Protein AF-A0A851D7Q1-F1 (afdb_monomer_lite)

Secondary structure (DSSP, 8-state):
---PPP---------------HHHHHHHHHHHTSSS-----STTSHHHHHHHHHHHHHHTT-TTT-HHHHHIIIIIHHHHHHHHHH-GGGGG--HHHHHHHHHHHHHHHHHHHHHTTSSSP-HHHHHHHHHHH-TTSHHHHHHTTPPPSS-THHHH-TT--SB-----SS-----HHHHHHHHHHHHTTHHHHHHHHHT-TT--HHHHHHHHHHHHHTGGGB-HHHHHHHHHHHHHHHHHHHHH--TTTTS--

pLDDT: mean 87.92, std 16.87, range [31.72, 98.88]

Sequence (253 aa):
PFYPQKNDENGNCSGEGIEFPTTNLYELESRVLTDHWSIPYKREESLGKCLIASTYLARLGLSDSDENCKRFMDRCMPEAFKKLLTSSAVHKWGTEIHEGIYNMLMLLVDLVAERVKQDPIPVGLLGVLTMAFNPDNEYHFKNRMKVCQRNWAEVFGEGNMHAVSPISTFQKEPHGWLVDLVNRFAELGGFSAIQSKLNSEDIELGAISALVQPFGVCAEYLNSSVVQPMLDPVIHKMIKYVQNVEEKDLKDK

Structure (mmCIF, N/CA/C/O backbone):
data_AF-A0A851D7Q1-F1
#
_entry.id   AF-A0A851D7Q1-F1
#
loop_
_atom_site.group_PDB
_atom_site.id
_atom_site.type_symbol
_atom_site.label_atom_id
_atom_site.label_alt_id
_atom_site.label_comp_id
_atom_site.label_asym_id
_atom_site.label_entity_id
_atom_site.label_seq_id
_atom_site.pdbx_PDB_ins_code
_atom_site.Cartn_x
_atom_site.Cartn_y
_atom_site.Cartn_z
_atom_site.occupancy
_atom_site.B_iso_or_equiv
_atom_site.auth_seq_id
_atom_site.auth_comp_id
_atom_site.auth_asym_id
_atom_site.auth_atom_id
_atom_site.pdbx_PDB_model_num
ATOM 1 N N . PRO A 1 1 ? -32.304 7.547 -24.279 1.00 33.84 1 PRO A N 1
ATOM 2 C CA . PRO A 1 1 ? -32.084 6.948 -25.618 1.00 33.84 1 PRO A CA 1
ATOM 3 C C . PRO A 1 1 ? -31.125 5.758 -25.508 1.00 33.84 1 PRO A C 1
ATOM 5 O O . PRO A 1 1 ? -29.932 5.935 -25.292 1.00 33.84 1 PRO A O 1
ATOM 8 N N . PHE A 1 2 ? -31.709 4.561 -25.541 1.00 35.22 2 PHE A N 1
ATOM 9 C CA . PHE A 1 2 ? -31.031 3.268 -25.515 1.00 35.22 2 PHE A CA 1
ATOM 10 C C . PHE A 1 2 ? -30.161 3.087 -26.767 1.00 35.22 2 PHE A C 1
ATOM 12 O O . PHE A 1 2 ? -30.645 3.311 -27.874 1.00 35.22 2 PHE A O 1
ATOM 19 N N . TYR A 1 3 ? -28.924 2.625 -26.589 1.00 32.97 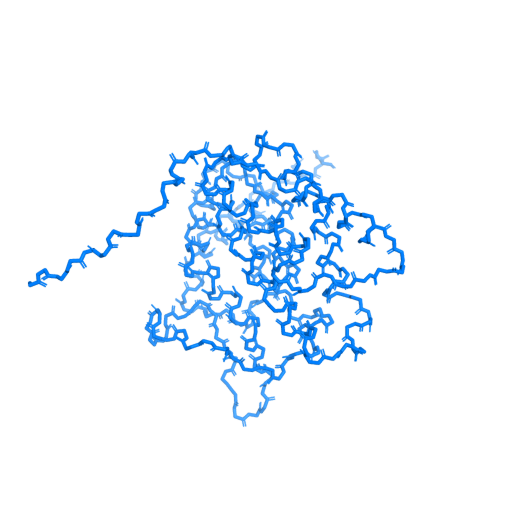3 TYR A N 1
ATOM 20 C CA . TYR A 1 3 ? -28.155 1.966 -27.646 1.00 32.97 3 TYR A CA 1
ATOM 21 C C . TYR A 1 3 ? -27.915 0.501 -27.247 1.00 32.97 3 TYR A C 1
ATOM 23 O O . TYR A 1 3 ? -27.758 0.228 -26.056 1.00 32.97 3 TYR A O 1
ATOM 31 N N . PRO A 1 4 ? -27.947 -0.448 -28.200 1.00 39.91 4 PRO A N 1
ATOM 32 C CA . PRO A 1 4 ? -28.125 -1.863 -27.910 1.00 39.91 4 PRO A CA 1
ATOM 33 C C . PRO A 1 4 ? -26.795 -2.581 -27.666 1.00 39.91 4 PRO A C 1
ATOM 35 O O . PRO A 1 4 ? -25.790 -2.301 -28.320 1.00 39.91 4 PRO A O 1
ATOM 38 N N . GLN A 1 5 ? -26.829 -3.555 -26.754 1.00 34.00 5 GLN A N 1
ATOM 39 C CA . GLN A 1 5 ? -25.796 -4.576 -26.597 1.00 34.00 5 GLN A CA 1
ATOM 40 C C . GLN A 1 5 ? -25.649 -5.363 -27.903 1.00 34.00 5 GLN A C 1
ATOM 42 O O . GLN A 1 5 ? -26.619 -5.922 -28.418 1.00 34.00 5 GLN A O 1
ATOM 47 N N . LYS A 1 6 ? -24.422 -5.425 -28.425 1.00 32.03 6 LYS A N 1
ATOM 48 C CA . LYS A 1 6 ? -24.023 -6.497 -29.333 1.00 32.03 6 LYS A CA 1
ATOM 49 C C . LYS A 1 6 ? -23.776 -7.738 -28.484 1.00 32.03 6 LYS A C 1
ATOM 51 O O . LYS A 1 6 ? -22.908 -7.729 -27.619 1.00 32.03 6 LYS A O 1
ATOM 56 N N . ASN A 1 7 ? -24.587 -8.762 -28.725 1.00 33.50 7 ASN A N 1
ATOM 57 C CA . ASN A 1 7 ? -24.358 -10.111 -28.240 1.00 33.50 7 ASN A CA 1
ATOM 58 C C . ASN A 1 7 ? -23.157 -10.680 -28.993 1.00 33.50 7 ASN A C 1
ATOM 60 O O . ASN A 1 7 ? -23.271 -10.978 -30.181 1.00 33.50 7 ASN A O 1
ATOM 64 N N . ASP A 1 8 ? -22.033 -10.833 -28.302 1.00 34.75 8 ASP A N 1
ATOM 65 C CA . ASP A 1 8 ? -21.003 -11.762 -28.741 1.00 34.75 8 ASP A CA 1
ATOM 66 C C . ASP A 1 8 ? -21.441 -13.162 -28.302 1.00 34.75 8 ASP A C 1
ATOM 68 O O . ASP A 1 8 ? -21.396 -13.542 -27.130 1.00 34.75 8 ASP A O 1
ATOM 72 N N . GLU A 1 9 ? -21.946 -13.906 -29.283 1.00 40.25 9 GLU A N 1
ATOM 73 C CA . GLU A 1 9 ? -22.200 -15.338 -29.236 1.00 40.25 9 GLU A CA 1
ATOM 74 C C . GLU A 1 9 ? -20.863 -16.076 -29.107 1.00 40.25 9 GLU A C 1
ATOM 76 O O . GLU A 1 9 ? -20.280 -16.524 -30.086 1.00 40.25 9 GLU A O 1
ATOM 81 N N . ASN A 1 10 ? -20.361 -16.179 -27.883 1.00 34.09 10 ASN A N 1
ATOM 82 C CA . ASN A 1 10 ? -19.480 -17.261 -27.464 1.00 34.09 10 ASN A CA 1
ATOM 83 C C . ASN A 1 10 ? -19.742 -17.513 -25.984 1.00 34.09 10 ASN A C 1
ATOM 85 O O . ASN A 1 10 ? -19.188 -16.868 -25.095 1.00 34.09 10 ASN A O 1
ATOM 89 N N . GLY A 1 11 ? -20.664 -18.444 -25.746 1.00 40.59 11 GLY A N 1
ATOM 90 C CA . GLY A 1 11 ? -20.995 -18.931 -24.424 1.00 40.59 11 GLY A CA 1
ATOM 91 C C . GLY A 1 11 ? -19.768 -19.520 -23.742 1.00 40.59 11 GLY A C 1
ATOM 92 O O . GLY A 1 11 ? -19.360 -20.635 -24.043 1.00 40.59 11 GLY A O 1
ATOM 93 N N . ASN A 1 12 ? -19.244 -18.780 -22.770 1.00 31.72 12 ASN A N 1
ATOM 94 C CA . ASN A 1 12 ? -18.714 -19.372 -21.554 1.00 31.72 12 ASN A CA 1
ATOM 95 C C . ASN A 1 12 ? -19.096 -18.496 -20.352 1.00 31.72 12 ASN A C 1
ATOM 97 O O . ASN A 1 12 ? -18.271 -17.842 -19.725 1.00 31.72 12 ASN A O 1
ATOM 101 N N . CYS A 1 13 ? -20.395 -18.461 -20.043 1.00 40.38 13 CYS A N 1
ATOM 102 C CA . CYS A 1 13 ? -20.854 -18.201 -18.682 1.00 40.38 13 CYS A CA 1
ATOM 103 C C . CYS A 1 13 ? -20.815 -19.525 -17.915 1.00 40.38 13 CYS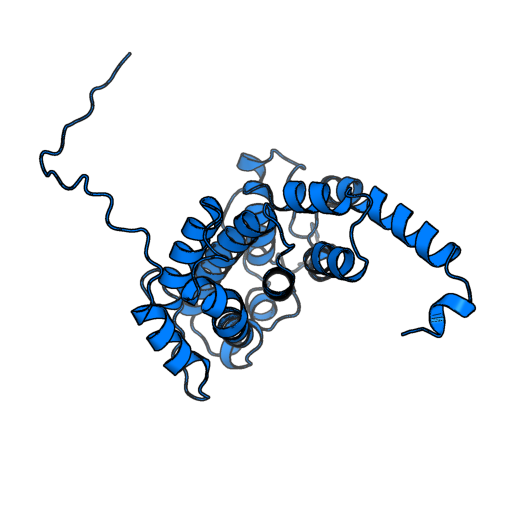 A C 1
ATOM 105 O O . CYS A 1 13 ? -21.847 -20.148 -17.677 1.00 40.38 13 CYS A O 1
ATOM 107 N N . SER A 1 14 ? -19.619 -19.953 -17.532 1.00 39.97 14 SER A N 1
ATOM 108 C CA . SER A 1 14 ? -19.438 -20.876 -16.419 1.00 39.97 14 SER A CA 1
ATOM 109 C C . SER A 1 14 ? -18.699 -20.112 -15.335 1.00 39.97 14 SER A C 1
ATOM 111 O O . SER A 1 14 ? -17.621 -19.578 -15.584 1.00 39.97 14 SER A O 1
ATOM 113 N N . GLY A 1 15 ? -19.287 -20.038 -14.141 1.00 38.09 15 GLY A N 1
ATOM 114 C CA . GLY A 1 15 ? -18.552 -19.694 -12.932 1.00 38.09 15 GLY A CA 1
ATOM 115 C C . GLY A 1 15 ? -17.483 -20.753 -12.685 1.00 38.09 15 GLY A C 1
ATOM 116 O O . GLY A 1 15 ? -17.704 -21.692 -11.925 1.00 38.09 15 GLY A O 1
ATOM 117 N N . GLU A 1 16 ? -16.355 -20.633 -13.381 1.00 41.53 16 GLU A N 1
ATOM 118 C CA . GLU A 1 16 ? -15.124 -21.318 -13.021 1.00 41.53 16 GLU A CA 1
ATOM 119 C C . GLU A 1 16 ? -14.743 -20.814 -11.630 1.00 41.53 16 GLU A C 1
ATOM 121 O O . GLU A 1 16 ? -14.771 -19.609 -11.366 1.00 41.53 16 GLU A O 1
ATOM 126 N N . GLY A 1 17 ? -14.513 -21.756 -10.715 1.00 50.22 17 GLY A N 1
ATOM 127 C CA . GLY A 1 17 ? -14.246 -21.476 -9.312 1.00 50.22 17 GLY A CA 1
ATOM 128 C C . GLY A 1 17 ? -13.211 -20.369 -9.171 1.00 50.22 17 GLY A C 1
ATOM 129 O O . GLY A 1 17 ? -12.179 -20.367 -9.836 1.00 50.22 17 GLY A O 1
ATOM 130 N N . ILE A 1 18 ? -13.526 -19.399 -8.323 1.00 66.94 18 ILE A N 1
ATOM 131 C CA . ILE A 1 18 ? -12.635 -18.295 -8.002 1.00 66.94 18 ILE A CA 1
ATOM 132 C C . ILE A 1 18 ? -11.465 -18.901 -7.232 1.00 66.94 18 ILE A C 1
ATOM 134 O O . ILE A 1 18 ? -11.565 -19.113 -6.027 1.00 66.94 18 ILE A O 1
ATOM 138 N N . GLU A 1 19 ? -10.396 -19.241 -7.942 1.00 84.50 19 GLU A N 1
ATOM 139 C CA . GLU A 1 19 ? -9.236 -19.907 -7.365 1.00 84.50 19 GLU A CA 1
ATOM 140 C C . GLU A 1 19 ? -8.031 -18.969 -7.364 1.00 84.50 19 GLU A C 1
ATOM 142 O O . GLU A 1 19 ? -7.729 -18.278 -8.345 1.00 84.50 19 GLU A O 1
ATOM 147 N N . PHE A 1 20 ? -7.331 -18.933 -6.235 1.00 95.56 20 PHE A N 1
ATOM 148 C CA . PHE A 1 20 ? -6.065 -18.231 -6.130 1.00 95.56 20 PHE A CA 1
ATOM 149 C C . PHE A 1 20 ? -5.010 -18.865 -7.067 1.00 95.56 20 PHE A C 1
ATOM 151 O O . PHE A 1 20 ? -4.933 -20.092 -7.156 1.00 95.56 20 PHE A O 1
ATOM 158 N N . PRO A 1 21 ? -4.157 -18.083 -7.767 1.00 96.00 21 PRO A N 1
ATOM 159 C CA . PRO A 1 21 ? -3.216 -18.599 -8.763 1.00 96.00 21 PRO A CA 1
ATOM 160 C C . PRO A 1 21 ? -2.009 -19.290 -8.106 1.00 96.00 21 PRO A C 1
ATOM 162 O O . PRO A 1 21 ? -0.888 -18.776 -8.078 1.00 96.00 21 PRO A O 1
ATOM 165 N N . THR A 1 22 ? -2.233 -20.494 -7.590 1.00 96.00 22 THR A N 1
ATOM 166 C CA . THR A 1 22 ? -1.281 -21.261 -6.777 1.00 96.00 22 THR A CA 1
ATOM 167 C C . THR A 1 22 ? 0.034 -21.557 -7.509 1.00 96.00 22 THR A C 1
ATOM 169 O O . THR A 1 22 ? 1.110 -21.445 -6.920 1.00 96.00 22 THR A O 1
ATOM 172 N N . THR A 1 23 ? -0.003 -21.842 -8.816 1.00 95.19 23 THR A N 1
ATOM 173 C CA . THR A 1 23 ? 1.220 -22.013 -9.622 1.00 95.19 23 THR A CA 1
ATOM 174 C C . THR A 1 23 ? 2.082 -20.750 -9.617 1.00 95.19 23 THR A C 1
ATOM 176 O O . THR A 1 23 ? 3.294 -20.831 -9.420 1.00 95.19 23 THR A O 1
ATOM 179 N N . ASN A 1 24 ? 1.467 -19.572 -9.760 1.00 95.31 24 ASN A N 1
ATOM 180 C CA . ASN A 1 24 ? 2.189 -18.303 -9.715 1.00 95.31 24 ASN A CA 1
ATOM 181 C C . ASN A 1 24 ? 2.745 -18.014 -8.318 1.00 95.31 24 ASN A C 1
ATOM 183 O O . ASN A 1 24 ? 3.852 -17.488 -8.217 1.00 95.31 24 ASN A O 1
ATOM 187 N N . LEU A 1 25 ? 2.039 -18.400 -7.251 1.00 95.44 25 LEU A N 1
ATOM 188 C CA . LEU A 1 25 ? 2.577 -18.298 -5.895 1.00 95.44 25 LEU A CA 1
ATOM 189 C C . LEU A 1 25 ? 3.870 -19.102 -5.745 1.00 95.44 25 LEU A C 1
ATOM 191 O O . LEU A 1 25 ? 4.875 -18.539 -5.316 1.00 95.44 25 LEU A O 1
ATOM 195 N N . TYR A 1 26 ? 3.880 -20.375 -6.143 1.00 94.12 26 TYR A N 1
ATOM 196 C CA . TYR A 1 26 ? 5.087 -21.201 -6.038 1.00 94.12 26 TYR A CA 1
ATOM 197 C C . TYR A 1 26 ? 6.243 -20.667 -6.889 1.00 94.12 26 TYR A C 1
ATOM 199 O O . TYR A 1 26 ? 7.386 -20.623 -6.425 1.00 94.12 26 TYR A O 1
ATOM 207 N N . GLU A 1 27 ? 5.963 -20.201 -8.109 1.00 92.62 27 GLU A N 1
ATOM 208 C CA . GLU A 1 27 ? 6.969 -19.534 -8.938 1.00 92.62 27 GLU A CA 1
ATOM 209 C C . GLU A 1 27 ? 7.541 -18.296 -8.241 1.00 92.62 27 GLU A C 1
ATOM 211 O O . GLU A 1 27 ? 8.759 -18.107 -8.225 1.00 92.62 27 GLU A O 1
ATOM 216 N N . LEU A 1 28 ? 6.686 -17.464 -7.644 1.00 92.31 28 LEU A N 1
ATOM 217 C CA . LEU A 1 28 ? 7.107 -16.248 -6.957 1.00 92.31 28 LEU A CA 1
ATOM 218 C C . LEU A 1 28 ? 7.955 -16.577 -5.726 1.00 92.31 28 LEU A C 1
ATOM 220 O O . LEU A 1 28 ? 9.029 -16.002 -5.559 1.00 92.31 28 LEU A O 1
ATOM 224 N N . GLU A 1 29 ? 7.525 -17.536 -4.907 1.00 92.06 29 GLU A N 1
ATOM 225 C CA . GLU A 1 29 ? 8.272 -17.996 -3.734 1.00 92.06 29 GLU A CA 1
ATOM 226 C C . GLU A 1 29 ? 9.651 -18.542 -4.104 1.00 92.06 29 GLU A C 1
ATOM 228 O O . GLU A 1 29 ? 10.639 -18.186 -3.459 1.00 92.06 29 GLU A O 1
ATOM 233 N N . SER A 1 30 ? 9.741 -19.339 -5.175 1.00 89.12 30 SER A N 1
ATOM 234 C CA . SER A 1 30 ? 11.015 -19.898 -5.645 1.00 89.12 30 SER A CA 1
ATOM 235 C C . SER A 1 30 ? 12.032 -18.829 -6.062 1.00 89.12 30 SER A C 1
ATOM 237 O O . SER A 1 30 ? 13.234 -19.080 -6.037 1.00 89.12 30 SER A O 1
ATOM 239 N N . ARG A 1 31 ? 11.561 -17.628 -6.428 1.00 86.44 31 ARG A N 1
ATOM 240 C CA . ARG A 1 31 ? 12.408 -16.499 -6.836 1.00 86.44 31 ARG A CA 1
ATOM 241 C C . ARG A 1 31 ? 12.698 -15.574 -5.662 1.00 86.44 31 ARG A C 1
ATOM 243 O O . ARG A 1 31 ? 13.859 -15.306 -5.362 1.00 86.44 31 ARG A O 1
ATOM 250 N N . VAL A 1 32 ? 11.650 -15.097 -4.990 1.00 84.75 32 VAL A N 1
ATOM 251 C CA . VAL A 1 32 ? 11.729 -14.063 -3.945 1.00 84.75 32 VAL A CA 1
ATOM 252 C C . VAL A 1 32 ? 12.511 -14.550 -2.731 1.00 84.75 32 VAL A C 1
ATOM 254 O O . VAL A 1 32 ? 13.236 -13.761 -2.130 1.00 84.75 32 VAL A O 1
ATOM 257 N N . LEU A 1 33 ? 12.438 -15.838 -2.396 1.00 79.88 33 LEU A N 1
ATOM 258 C CA . LEU A 1 33 ? 13.096 -16.392 -1.209 1.00 79.88 33 LEU A CA 1
ATOM 259 C C . LEU A 1 33 ? 14.565 -16.798 -1.452 1.00 79.88 33 LEU A C 1
ATOM 261 O O . LEU A 1 33 ? 15.153 -17.485 -0.623 1.00 79.88 33 LEU A O 1
ATOM 265 N N . THR A 1 34 ? 15.168 -16.356 -2.563 1.00 81.56 34 THR A N 1
ATOM 266 C CA . THR A 1 34 ? 16.578 -16.607 -2.922 1.00 81.56 34 THR A CA 1
ATOM 267 C C . THR A 1 34 ? 17.357 -15.302 -3.141 1.00 81.56 34 THR A C 1
ATOM 269 O O . THR A 1 34 ? 16.758 -14.237 -3.319 1.00 81.56 34 THR A O 1
ATOM 272 N N . ASP A 1 35 ? 18.694 -15.355 -3.137 1.00 71.31 35 ASP A N 1
ATOM 273 C CA . ASP A 1 35 ? 19.553 -14.164 -3.287 1.00 71.31 35 ASP A CA 1
ATOM 274 C C . ASP A 1 35 ? 19.646 -13.649 -4.736 1.00 71.31 35 ASP A C 1
ATOM 276 O O . ASP A 1 35 ? 19.708 -12.441 -4.972 1.00 71.31 35 ASP A O 1
ATOM 280 N N . HIS A 1 36 ? 19.598 -14.548 -5.724 1.00 68.44 36 HIS A N 1
ATOM 281 C CA . HIS A 1 36 ? 19.665 -14.219 -7.153 1.00 68.44 36 HIS A CA 1
ATOM 282 C C . HIS A 1 36 ? 18.274 -14.217 -7.791 1.00 68.44 36 HIS A C 1
ATOM 284 O O . HIS A 1 36 ? 17.935 -15.071 -8.608 1.00 68.44 36 HIS A O 1
ATOM 290 N N . TRP A 1 37 ? 17.451 -13.249 -7.395 1.00 71.81 37 TRP A N 1
ATOM 291 C CA . TRP A 1 37 ? 16.068 -13.161 -7.853 1.00 71.81 37 TRP A CA 1
ATOM 292 C C . TRP A 1 37 ? 15.911 -12.343 -9.148 1.00 71.81 37 TRP A C 1
ATOM 294 O O . TRP A 1 37 ? 16.643 -11.382 -9.394 1.00 71.81 37 TRP A O 1
ATOM 304 N N . SER A 1 38 ? 14.926 -12.715 -9.972 1.00 72.94 38 SER A N 1
ATOM 305 C CA . SER A 1 38 ? 14.429 -11.903 -11.089 1.00 72.94 38 SER A CA 1
ATOM 306 C C . SER A 1 38 ? 13.162 -11.169 -10.660 1.00 72.94 38 SER A C 1
ATOM 308 O O . SER A 1 38 ? 12.289 -11.754 -10.023 1.00 72.94 38 SER A O 1
ATOM 310 N N . ILE A 1 39 ? 13.086 -9.881 -10.990 1.00 68.19 39 ILE A N 1
ATOM 311 C CA . ILE A 1 39 ? 12.054 -8.954 -10.517 1.00 68.19 39 ILE A CA 1
ATOM 312 C C . ILE A 1 39 ? 10.749 -9.212 -11.291 1.00 68.19 39 ILE A C 1
ATOM 314 O O . ILE A 1 39 ? 10.723 -8.932 -12.487 1.00 68.19 39 ILE A O 1
ATOM 318 N N . PRO A 1 40 ? 9.664 -9.701 -10.662 1.00 80.81 40 PRO A N 1
ATOM 319 C CA . PRO A 1 40 ? 8.363 -9.820 -11.301 1.00 80.81 40 PRO A CA 1
ATOM 320 C C . PRO A 1 40 ? 7.610 -8.500 -11.106 1.00 80.81 40 PRO A C 1
ATOM 322 O O . PRO A 1 40 ? 6.881 -8.332 -10.129 1.00 80.81 40 PRO A O 1
ATOM 325 N N . TYR A 1 41 ? 7.859 -7.530 -11.983 1.00 86.50 41 TYR A N 1
ATOM 326 C CA . TYR A 1 41 ? 7.283 -6.180 -11.892 1.00 86.50 41 TYR A CA 1
ATOM 327 C C . TYR A 1 41 ? 6.147 -5.943 -12.888 1.00 86.50 41 TYR A C 1
ATOM 329 O O . TYR A 1 41 ? 5.576 -4.850 -12.911 1.00 86.50 41 TYR A O 1
ATOM 337 N N . LYS A 1 42 ? 5.818 -6.927 -13.731 1.00 91.00 42 LYS A N 1
ATOM 338 C CA . LYS A 1 42 ? 4.718 -6.807 -14.689 1.00 91.00 42 LYS A CA 1
ATOM 339 C C . LYS A 1 42 ? 3.428 -7.404 -14.141 1.00 91.00 42 LYS A C 1
ATOM 341 O O . LYS A 1 42 ? 3.421 -8.342 -13.344 1.00 91.00 42 LYS A O 1
ATOM 346 N N . ARG A 1 43 ? 2.305 -6.862 -14.607 1.00 90.81 43 ARG A N 1
ATOM 347 C CA . ARG A 1 43 ? 0.959 -7.227 -14.144 1.00 90.81 43 ARG A CA 1
ATOM 348 C C . ARG A 1 43 ? 0.599 -8.679 -14.462 1.00 90.81 43 ARG A C 1
ATOM 350 O O . ARG A 1 43 ? -0.104 -9.325 -13.693 1.00 90.81 43 ARG A O 1
ATOM 357 N N . GLU A 1 44 ? 1.086 -9.172 -15.588 1.00 91.75 44 GLU A N 1
ATOM 358 C CA . GLU A 1 44 ? 0.897 -10.524 -16.106 1.00 91.75 44 GLU A CA 1
ATOM 359 C C . GLU A 1 44 ? 1.857 -11.563 -15.499 1.00 91.75 44 GLU A C 1
ATOM 361 O O . GLU A 1 44 ? 1.692 -12.767 -15.723 1.00 91.75 44 GLU A O 1
ATOM 366 N N . GLU A 1 45 ? 2.842 -11.114 -14.717 1.00 94.12 45 GLU A N 1
ATOM 367 C CA . GLU A 1 45 ? 3.766 -11.972 -13.979 1.00 94.12 45 GLU A CA 1
ATOM 368 C C . GLU A 1 45 ? 3.208 -12.347 -12.600 1.00 94.12 45 GLU A C 1
ATOM 370 O O . GLU A 1 45 ? 2.163 -11.866 -12.157 1.00 94.12 45 GLU A O 1
ATOM 375 N N . SER A 1 46 ? 3.918 -13.239 -11.910 1.00 95.38 46 SER A N 1
ATOM 376 C CA . SER A 1 46 ? 3.413 -13.914 -10.718 1.00 95.38 46 SER A CA 1
ATOM 377 C C . SER A 1 46 ? 3.021 -12.973 -9.576 1.00 95.38 46 SER A C 1
ATOM 379 O O . SER A 1 46 ? 1.979 -13.189 -8.966 1.00 95.38 46 SER A O 1
ATOM 381 N N . LEU A 1 47 ? 3.780 -11.899 -9.317 1.00 96.56 47 LEU A N 1
ATOM 382 C CA . LEU A 1 47 ? 3.410 -10.916 -8.288 1.00 96.56 47 LEU A CA 1
ATOM 383 C C . LEU A 1 47 ? 2.108 -10.186 -8.644 1.00 96.56 47 LEU A C 1
ATOM 385 O O . LEU A 1 47 ? 1.203 -10.117 -7.813 1.00 96.56 47 LEU A O 1
ATOM 389 N N . GLY A 1 48 ? 1.990 -9.694 -9.881 1.00 96.81 48 GLY A N 1
ATOM 390 C CA . GLY A 1 48 ? 0.795 -8.998 -10.356 1.00 96.81 48 GLY A CA 1
ATOM 391 C C . GLY A 1 48 ? -0.451 -9.885 -10.331 1.00 96.81 48 GLY A C 1
ATOM 392 O O . GLY A 1 48 ? -1.489 -9.471 -9.813 1.00 96.81 48 GLY A O 1
ATOM 393 N N . LYS A 1 49 ? -0.338 -11.133 -10.802 1.00 96.88 49 LYS A N 1
ATOM 394 C CA . LYS A 1 49 ? -1.431 -12.118 -10.769 1.00 96.88 49 LYS A CA 1
ATOM 395 C C . LYS A 1 49 ? -1.895 -12.429 -9.348 1.00 96.88 49 LYS A C 1
ATOM 397 O O . LYS A 1 49 ? -3.098 -12.391 -9.092 1.00 96.88 49 LYS A O 1
ATOM 402 N N . CYS A 1 50 ? -0.963 -12.683 -8.429 1.00 97.56 50 CYS A N 1
ATOM 403 C CA . CYS A 1 50 ? -1.298 -12.947 -7.031 1.00 97.56 50 CYS A CA 1
ATOM 404 C C . CYS A 1 50 ? -1.952 -11.724 -6.363 1.00 97.56 50 CYS A C 1
ATOM 406 O O . CYS A 1 50 ? -2.970 -11.884 -5.698 1.00 97.56 50 CYS A O 1
ATOM 408 N N . LEU A 1 51 ? -1.452 -10.500 -6.592 1.00 98.19 51 LEU A N 1
ATOM 409 C CA . LEU A 1 51 ? -2.066 -9.271 -6.061 1.00 98.19 51 LEU A CA 1
ATOM 410 C C . LEU A 1 51 ? -3.506 -9.074 -6.555 1.00 98.19 51 LEU A C 1
ATOM 412 O O . LEU A 1 51 ? -4.400 -8.770 -5.763 1.00 98.19 51 LEU A O 1
ATOM 416 N N . ILE A 1 52 ? -3.747 -9.270 -7.854 1.00 97.75 52 ILE A N 1
ATOM 417 C CA . ILE A 1 52 ? -5.081 -9.127 -8.455 1.00 97.75 52 ILE A CA 1
ATOM 418 C C . ILE A 1 52 ? -6.043 -10.170 -7.883 1.00 97.75 52 ILE A C 1
ATOM 420 O O . ILE A 1 52 ? -7.148 -9.817 -7.468 1.00 97.75 52 ILE A O 1
ATOM 424 N N . ALA A 1 53 ? -5.621 -11.434 -7.825 1.00 97.62 53 ALA A N 1
ATOM 425 C CA . ALA A 1 53 ? -6.438 -12.512 -7.280 1.00 97.62 53 ALA A CA 1
ATOM 426 C C . ALA A 1 53 ? -6.743 -12.305 -5.789 1.00 97.62 53 ALA A C 1
ATOM 428 O O . ALA A 1 53 ? -7.901 -12.408 -5.389 1.00 97.62 53 ALA A O 1
ATOM 429 N N . SER A 1 54 ? -5.747 -11.923 -4.980 1.00 98.12 54 SER A N 1
ATOM 430 C CA . SER A 1 54 ? -5.964 -11.573 -3.572 1.00 98.12 54 SER A CA 1
ATOM 431 C C . SER A 1 54 ? -6.931 -10.410 -3.413 1.00 98.12 54 SER A C 1
ATOM 433 O O . SER A 1 54 ? -7.783 -10.457 -2.535 1.00 98.12 54 SER A O 1
ATOM 435 N N . THR A 1 55 ? -6.835 -9.376 -4.256 1.00 98.38 55 THR A N 1
ATOM 436 C CA . THR A 1 55 ? -7.751 -8.224 -4.193 1.00 98.38 55 THR A CA 1
ATOM 437 C C . THR A 1 55 ? -9.184 -8.670 -4.462 1.00 98.38 55 THR A C 1
ATOM 439 O O . THR A 1 55 ? -10.118 -8.244 -3.785 1.00 98.38 55 THR A O 1
ATOM 442 N N . TYR A 1 56 ? -9.366 -9.557 -5.439 1.00 96.94 56 TYR A N 1
ATOM 443 C CA . TYR A 1 56 ? -10.673 -10.104 -5.764 1.00 96.94 56 TYR A CA 1
ATOM 444 C C . TYR A 1 56 ? -11.231 -10.983 -4.634 1.00 96.94 56 TYR A C 1
ATOM 446 O O . TYR A 1 56 ? -12.365 -10.772 -4.212 1.00 96.94 56 TYR A O 1
ATOM 454 N N . LEU A 1 57 ? -10.426 -11.888 -4.068 1.00 97.06 57 LEU A N 1
ATOM 455 C CA . LEU A 1 57 ? -10.820 -12.687 -2.901 1.00 97.06 57 LEU A CA 1
ATOM 456 C C . LEU A 1 57 ? -11.129 -11.816 -1.680 1.00 97.06 57 LEU A C 1
ATOM 458 O O . LEU A 1 57 ? -12.099 -12.085 -0.974 1.00 97.06 57 LEU A O 1
ATOM 462 N N . ALA A 1 58 ? -10.358 -10.749 -1.451 1.00 96.94 58 ALA A N 1
ATOM 463 C CA . ALA A 1 58 ? -10.626 -9.789 -0.388 1.00 96.94 58 ALA A CA 1
ATOM 464 C C . ALA A 1 58 ? -11.997 -9.136 -0.599 1.00 96.94 58 ALA A C 1
ATOM 466 O O . ALA A 1 58 ? -12.805 -9.143 0.318 1.00 96.94 58 ALA A O 1
ATOM 467 N N . ARG A 1 59 ? -12.336 -8.663 -1.804 1.00 96.12 59 ARG A N 1
ATOM 468 C CA . ARG A 1 59 ? -13.674 -8.093 -2.081 1.00 96.12 59 ARG A CA 1
ATOM 469 C C . ARG A 1 59 ? -14.833 -9.041 -1.774 1.00 96.12 59 ARG A C 1
ATOM 471 O O . ARG A 1 59 ? -15.924 -8.576 -1.461 1.00 96.12 59 ARG A O 1
ATOM 478 N N . LEU A 1 60 ? -14.600 -10.347 -1.869 1.00 95.50 60 LEU A N 1
ATOM 479 C CA . LEU A 1 60 ? -15.598 -11.380 -1.598 1.00 95.50 60 LEU A CA 1
ATOM 480 C C . LEU A 1 60 ? -15.609 -11.865 -0.143 1.00 95.50 60 LEU A C 1
ATOM 482 O O . LEU A 1 60 ? -16.438 -12.702 0.200 1.00 95.50 60 LEU A O 1
ATOM 486 N N . GLY A 1 61 ? -14.702 -11.380 0.708 1.00 94.94 61 GLY A N 1
ATOM 487 C CA . GLY A 1 61 ? -14.561 -11.879 2.077 1.00 94.94 61 GLY A CA 1
ATOM 488 C C . GLY A 1 61 ? -13.905 -13.258 2.179 1.00 94.94 61 GLY A C 1
ATOM 489 O O . GLY A 1 61 ? -14.046 -13.931 3.195 1.00 94.94 61 GLY A O 1
ATOM 490 N N . LEU A 1 62 ? -13.212 -13.706 1.127 1.00 95.25 62 LEU A N 1
ATOM 491 C CA . LEU A 1 62 ? -12.673 -15.066 1.009 1.00 95.25 62 LEU A CA 1
ATOM 492 C C . LEU A 1 62 ? -11.150 -15.143 1.190 1.00 95.25 62 LEU A C 1
ATOM 494 O O . LEU A 1 62 ? -10.607 -16.240 1.293 1.00 95.25 62 LEU A O 1
ATOM 498 N N . SER A 1 63 ? -10.448 -14.007 1.259 1.00 93.06 63 SER A N 1
ATOM 499 C CA . SER A 1 63 ? -8.974 -13.964 1.284 1.00 93.06 63 SER A CA 1
ATOM 500 C C . SER A 1 63 ? -8.340 -14.708 2.460 1.00 93.06 63 SER A C 1
ATOM 502 O O . SER A 1 63 ? -7.243 -15.237 2.320 1.00 93.06 63 SER A O 1
ATOM 504 N N . ASP A 1 64 ? -9.019 -14.738 3.609 1.00 90.56 64 ASP A N 1
ATOM 505 C CA . ASP A 1 64 ? -8.535 -15.405 4.823 1.00 90.56 64 ASP A CA 1
ATOM 506 C C . ASP A 1 64 ? -8.923 -16.891 4.872 1.00 90.56 64 ASP A C 1
ATOM 508 O O . ASP A 1 64 ? -8.328 -17.654 5.633 1.00 90.56 64 ASP A O 1
ATOM 512 N N . SER A 1 65 ? -9.920 -17.287 4.073 1.00 92.12 65 SER A N 1
ATOM 513 C CA . SER A 1 65 ? -10.378 -18.678 3.950 1.00 92.12 65 SER A CA 1
ATOM 514 C C . SER A 1 65 ? -9.569 -19.463 2.915 1.00 92.12 65 SER A C 1
ATOM 516 O O . SER A 1 65 ? -9.501 -20.686 2.995 1.00 92.12 65 SER A O 1
ATOM 518 N N . ASP A 1 66 ? -8.947 -18.775 1.956 1.00 95.12 66 ASP A N 1
ATOM 519 C CA . ASP A 1 66 ? -8.038 -19.378 0.983 1.00 95.12 66 ASP A CA 1
ATOM 520 C C . ASP A 1 66 ? -6.607 -19.441 1.550 1.00 95.12 66 ASP A C 1
ATOM 522 O O . ASP A 1 66 ? -5.946 -18.419 1.764 1.00 95.12 66 ASP A O 1
ATOM 526 N N . GLU A 1 67 ? -6.115 -20.658 1.798 1.00 95.81 67 GLU A N 1
ATOM 527 C CA . GLU A 1 67 ? -4.802 -20.888 2.415 1.00 95.81 67 GLU A CA 1
ATOM 528 C C . GLU A 1 67 ? -3.640 -20.320 1.587 1.00 95.81 67 GLU A C 1
ATOM 530 O O . GLU A 1 67 ? -2.656 -19.829 2.150 1.00 95.81 67 GLU A O 1
ATOM 535 N N . ASN A 1 68 ? -3.744 -20.351 0.255 1.00 97.25 68 ASN A N 1
ATOM 536 C CA . ASN A 1 68 ? -2.693 -19.860 -0.632 1.00 97.25 68 ASN A CA 1
ATOM 537 C C . ASN A 1 68 ? -2.692 -18.330 -0.683 1.00 97.25 68 ASN A C 1
ATOM 539 O O . ASN A 1 68 ? -1.625 -17.715 -0.615 1.00 97.25 68 ASN A O 1
ATOM 543 N N . CYS A 1 69 ? -3.871 -17.708 -0.723 1.00 97.25 69 CYS A N 1
ATOM 544 C CA . CYS A 1 69 ? -4.026 -16.262 -0.625 1.00 97.25 69 CYS A CA 1
ATOM 545 C C . CYS A 1 69 ? -3.469 -15.747 0.705 1.00 97.25 69 CYS A C 1
ATOM 547 O O . CYS A 1 69 ? -2.671 -14.806 0.721 1.00 97.25 69 CYS A O 1
ATOM 549 N N . LYS A 1 70 ? -3.817 -16.402 1.816 1.00 95.75 70 LYS A N 1
ATOM 550 C CA . LYS A 1 70 ? -3.277 -16.067 3.136 1.00 95.75 70 LYS A CA 1
ATOM 551 C C . LYS A 1 70 ? -1.757 -16.217 3.179 1.00 95.75 70 LYS A C 1
ATOM 553 O O . LYS A 1 70 ? -1.058 -15.284 3.562 1.00 95.75 70 LYS A O 1
ATOM 558 N N . ARG A 1 71 ? -1.218 -17.343 2.702 1.00 95.62 71 ARG A N 1
ATOM 559 C CA . ARG A 1 71 ? 0.235 -17.574 2.616 1.00 95.62 71 ARG A CA 1
ATOM 560 C C . ARG A 1 71 ? 0.948 -16.510 1.779 1.00 95.62 71 ARG A C 1
ATOM 562 O O . ARG A 1 71 ? 2.047 -16.075 2.131 1.00 95.62 71 ARG A O 1
ATOM 569 N N . PHE A 1 72 ? 0.341 -16.086 0.677 1.00 97.25 72 PHE A N 1
ATOM 570 C CA . PHE A 1 72 ? 0.871 -15.011 -0.147 1.00 97.25 72 PHE A CA 1
ATOM 571 C C . PHE A 1 72 ? 0.924 -13.685 0.620 1.00 97.25 72 PHE A C 1
ATOM 573 O O . PHE A 1 72 ? 1.992 -13.071 0.662 1.00 97.25 72 PHE A O 1
ATOM 580 N N . MET A 1 73 ? -0.181 -13.281 1.256 1.00 97.00 73 MET A N 1
ATOM 581 C CA . MET A 1 73 ? -0.289 -12.030 2.021 1.00 97.00 73 MET A CA 1
ATOM 582 C C . MET A 1 73 ? 0.625 -12.002 3.254 1.00 97.00 73 MET A C 1
ATOM 584 O O . MET A 1 73 ? 1.250 -10.978 3.522 1.00 97.00 73 MET A O 1
ATOM 588 N N . ASP A 1 74 ? 0.749 -13.123 3.965 1.00 95.38 74 ASP A N 1
ATOM 589 C CA . ASP A 1 74 ? 1.467 -13.188 5.243 1.00 95.38 74 ASP A CA 1
ATOM 590 C C . ASP A 1 74 ? 2.979 -13.393 5.077 1.00 95.38 74 ASP A C 1
ATOM 592 O O . ASP A 1 74 ? 3.749 -13.077 5.985 1.00 95.38 74 ASP A O 1
ATOM 596 N N . ARG A 1 75 ? 3.430 -13.941 3.939 1.00 93.25 75 ARG A N 1
ATOM 597 C CA . ARG A 1 75 ? 4.833 -14.353 3.765 1.00 93.25 75 ARG A CA 1
ATOM 598 C C . ARG A 1 75 ? 5.461 -13.887 2.462 1.00 93.25 75 ARG A C 1
ATOM 600 O O . ARG A 1 75 ? 6.480 -13.204 2.481 1.00 93.25 75 ARG A O 1
ATOM 607 N N . CYS A 1 76 ? 4.898 -14.281 1.323 1.00 94.75 76 CYS A N 1
ATOM 608 C CA . CYS A 1 76 ? 5.568 -14.089 0.036 1.00 94.75 76 CYS A CA 1
ATOM 609 C C . CYS A 1 76 ? 5.574 -12.615 -0.410 1.00 94.75 76 CYS A C 1
ATOM 611 O O . CYS A 1 76 ? 6.615 -12.086 -0.804 1.00 94.75 76 CYS A O 1
ATOM 613 N N . MET A 1 77 ? 4.431 -11.934 -0.306 1.00 96.50 77 MET A N 1
ATOM 614 C CA . MET A 1 77 ? 4.284 -10.529 -0.686 1.00 96.50 77 MET A CA 1
ATOM 615 C C . MET A 1 77 ? 5.136 -9.576 0.167 1.00 96.50 77 MET A C 1
ATOM 617 O O . MET A 1 77 ? 5.826 -8.748 -0.435 1.00 96.50 77 MET A O 1
ATOM 621 N N . PRO A 1 78 ? 5.149 -9.664 1.515 1.00 96.44 78 PRO A N 1
ATOM 622 C CA . PRO A 1 78 ? 6.007 -8.812 2.334 1.00 96.44 78 PRO A CA 1
ATOM 623 C C . PRO A 1 78 ? 7.483 -8.879 1.924 1.00 96.44 78 PRO A C 1
ATOM 625 O O . PRO A 1 78 ? 8.124 -7.841 1.760 1.00 96.44 78 PRO A O 1
ATOM 628 N N . GLU A 1 79 ? 8.013 -10.082 1.681 1.00 94.69 79 GLU A N 1
ATOM 629 C CA . GLU A 1 79 ? 9.405 -10.266 1.249 1.00 94.69 79 GLU A CA 1
ATOM 630 C C . GLU A 1 79 ? 9.658 -9.714 -0.160 1.00 94.69 79 GLU A C 1
ATOM 632 O O . GLU A 1 79 ? 10.703 -9.104 -0.410 1.00 94.69 79 GLU A O 1
ATOM 637 N N . ALA A 1 80 ? 8.693 -9.864 -1.073 1.00 95.06 80 ALA A N 1
ATOM 638 C CA . ALA A 1 80 ? 8.789 -9.295 -2.414 1.00 95.06 80 ALA A CA 1
ATOM 639 C C . ALA A 1 80 ? 8.888 -7.762 -2.354 1.00 95.06 80 ALA A C 1
ATOM 641 O O . ALA A 1 80 ? 9.827 -7.185 -2.905 1.00 95.06 80 ALA A O 1
ATOM 642 N N . PHE A 1 81 ? 7.978 -7.099 -1.633 1.00 97.12 81 PHE A N 1
ATOM 643 C CA . PHE A 1 81 ? 7.992 -5.638 -1.514 1.00 97.12 81 PHE A CA 1
ATOM 644 C C . PHE A 1 81 ? 9.195 -5.117 -0.731 1.00 97.12 81 PHE A C 1
ATOM 646 O O . PHE A 1 81 ? 9.774 -4.109 -1.125 1.00 97.12 81 PHE A O 1
ATOM 653 N N . LYS A 1 82 ? 9.662 -5.837 0.291 1.00 95.25 82 LYS A N 1
ATOM 654 C CA . LYS A 1 82 ? 10.916 -5.502 0.978 1.00 95.25 82 LYS A CA 1
ATOM 655 C C . LYS A 1 82 ? 12.087 -5.429 0.002 1.00 95.25 82 LYS A C 1
ATOM 657 O O . LYS A 1 82 ? 12.787 -4.421 -0.053 1.00 95.25 82 LYS A O 1
ATOM 662 N N . LYS A 1 83 ? 12.262 -6.449 -0.843 1.00 93.25 83 LYS A N 1
ATOM 663 C CA . LYS A 1 83 ? 13.323 -6.446 -1.864 1.00 93.25 83 LYS A CA 1
ATOM 664 C C . LYS A 1 83 ? 13.133 -5.347 -2.911 1.00 93.25 83 LYS A C 1
ATOM 666 O O . LYS A 1 83 ? 14.121 -4.739 -3.320 1.00 93.25 83 LYS A O 1
ATOM 671 N N . LEU A 1 84 ? 11.894 -5.082 -3.325 1.00 94.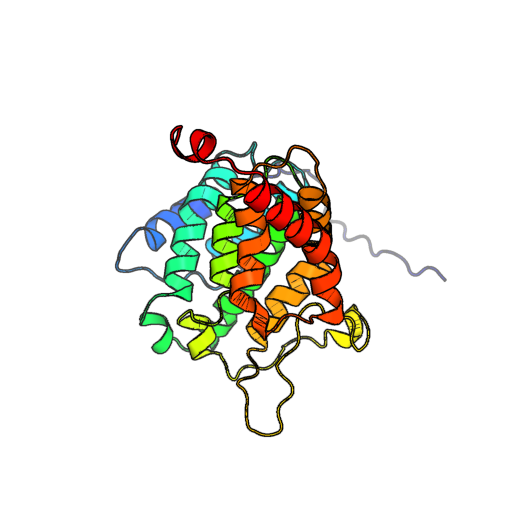81 84 LEU A N 1
ATOM 672 C CA . LEU A 1 84 ? 11.568 -4.037 -4.301 1.00 94.81 84 LEU A CA 1
ATOM 673 C C . LEU A 1 84 ? 11.836 -2.619 -3.796 1.00 94.81 84 LEU A C 1
ATOM 675 O O . LEU A 1 84 ? 12.207 -1.761 -4.593 1.00 94.81 84 LEU A O 1
ATOM 679 N N . LEU A 1 85 ? 11.622 -2.368 -2.505 1.00 96.88 85 LEU A N 1
ATOM 680 C CA . LEU A 1 85 ? 11.590 -1.013 -1.957 1.00 96.88 85 LEU A CA 1
ATOM 681 C C . LEU A 1 85 ? 12.849 -0.627 -1.190 1.00 96.88 85 LEU A C 1
ATOM 683 O O . LEU A 1 85 ? 13.152 0.559 -1.098 1.00 96.88 85 LEU A O 1
ATOM 687 N N . THR A 1 86 ? 13.582 -1.597 -0.638 1.00 95.06 86 THR A N 1
ATOM 688 C CA . THR A 1 86 ? 14.693 -1.313 0.286 1.00 95.06 86 THR A CA 1
ATOM 689 C C . THR A 1 86 ? 16.037 -1.876 -0.170 1.00 95.06 86 THR A C 1
ATOM 691 O O . THR A 1 86 ? 17.038 -1.694 0.518 1.00 95.06 86 THR A O 1
ATOM 694 N N . SER A 1 87 ? 16.098 -2.611 -1.285 1.00 91.94 87 SER A N 1
ATOM 695 C CA . SER A 1 87 ? 17.371 -3.137 -1.787 1.00 91.94 87 SER A CA 1
ATOM 696 C C . SER A 1 87 ? 18.202 -2.034 -2.441 1.00 91.94 87 SER A C 1
ATOM 698 O O . SER A 1 87 ? 17.699 -1.268 -3.256 1.00 91.94 87 SER A O 1
ATOM 700 N N . SER A 1 88 ? 19.517 -2.035 -2.221 1.00 90.19 88 SER A N 1
ATOM 701 C CA . SER A 1 88 ? 20.436 -1.148 -2.949 1.00 90.19 88 SER A CA 1
ATOM 702 C C . SER A 1 88 ? 20.452 -1.401 -4.467 1.00 90.19 88 SER A C 1
ATOM 704 O O . SER A 1 88 ? 20.888 -0.541 -5.237 1.00 90.19 88 SER A O 1
ATOM 706 N N . ALA A 1 89 ? 19.943 -2.555 -4.925 1.00 89.44 89 ALA A N 1
ATOM 707 C CA . ALA A 1 89 ? 19.765 -2.862 -6.344 1.00 89.44 89 ALA A CA 1
ATOM 708 C C . ALA A 1 89 ? 18.805 -1.891 -7.052 1.00 89.44 89 ALA A C 1
ATOM 710 O O . ALA A 1 89 ? 18.963 -1.681 -8.254 1.00 89.44 89 ALA A O 1
ATOM 711 N N . VAL A 1 90 ? 17.890 -1.253 -6.311 1.00 92.62 90 VAL A N 1
ATOM 712 C CA . VAL A 1 90 ? 16.936 -0.251 -6.812 1.00 92.62 90 VAL A CA 1
ATOM 713 C C . VAL A 1 90 ? 17.624 0.826 -7.650 1.00 92.62 90 VAL A C 1
ATOM 715 O O . VAL A 1 90 ? 17.125 1.210 -8.702 1.00 92.62 90 VAL A O 1
ATOM 718 N N . HIS A 1 91 ? 18.812 1.276 -7.244 1.00 93.25 91 HIS A N 1
ATOM 719 C CA . HIS A 1 91 ? 19.548 2.335 -7.946 1.00 93.25 91 HIS A CA 1
ATOM 720 C C . HIS A 1 91 ? 20.095 1.928 -9.313 1.00 93.25 91 HIS A C 1
ATOM 722 O O . HIS A 1 91 ? 20.480 2.802 -10.093 1.00 93.25 91 HIS A O 1
ATOM 728 N N . LYS A 1 92 ? 20.155 0.622 -9.590 1.00 93.00 92 LYS A N 1
ATOM 729 C CA . LYS A 1 92 ? 20.712 0.044 -10.820 1.00 93.00 92 LYS A CA 1
ATOM 730 C C . LYS A 1 92 ? 19.636 -0.308 -11.847 1.00 93.00 92 LYS A C 1
ATOM 732 O O . LYS A 1 92 ? 19.982 -0.713 -12.953 1.00 93.00 92 LYS A O 1
ATOM 737 N N . TRP A 1 93 ? 18.359 -0.216 -11.486 1.00 93.25 93 TRP A N 1
ATOM 738 C CA . TRP A 1 93 ? 17.263 -0.609 -12.363 1.00 93.25 93 TRP A CA 1
ATOM 739 C C . TRP A 1 93 ? 16.936 0.466 -13.403 1.00 93.25 93 TRP A C 1
ATOM 741 O O . TRP A 1 93 ? 17.108 1.664 -13.176 1.00 93.25 93 TRP A O 1
ATOM 751 N N . GLY A 1 94 ? 16.482 0.015 -14.574 1.00 94.50 94 GLY A N 1
ATOM 752 C CA . GLY A 1 94 ? 16.000 0.887 -15.643 1.00 94.50 94 GLY A CA 1
ATOM 753 C C . GLY A 1 94 ? 14.636 1.499 -15.316 1.00 94.50 94 GLY A C 1
ATOM 754 O O . GLY A 1 94 ? 13.907 1.013 -14.449 1.00 94.50 94 GLY A O 1
ATOM 755 N N . THR A 1 95 ? 14.266 2.564 -16.031 1.00 95.00 95 THR A N 1
ATOM 756 C CA . THR A 1 95 ? 12.990 3.273 -15.828 1.00 95.00 95 THR A CA 1
ATOM 757 C C . THR A 1 95 ? 11.774 2.355 -15.977 1.00 95.00 95 THR A C 1
ATOM 759 O O . THR A 1 95 ? 10.865 2.439 -15.157 1.00 95.00 95 THR A O 1
ATOM 762 N N . GLU A 1 96 ? 11.799 1.424 -16.934 1.00 95.38 96 GLU A N 1
ATOM 763 C CA . GLU A 1 96 ? 10.743 0.420 -17.143 1.00 95.38 96 GLU A CA 1
ATOM 764 C C . GLU A 1 96 ? 10.447 -0.434 -15.896 1.00 95.38 96 GLU A C 1
ATOM 766 O O . GLU A 1 96 ? 9.294 -0.734 -15.593 1.00 95.38 96 GLU A O 1
ATOM 771 N N . ILE A 1 97 ? 11.485 -0.789 -15.134 1.00 95.31 97 ILE A N 1
ATOM 772 C CA . ILE A 1 97 ? 11.365 -1.583 -13.912 1.00 95.31 97 ILE A CA 1
ATOM 773 C C . ILE A 1 97 ? 10.739 -0.715 -12.826 1.00 95.31 97 ILE A C 1
ATOM 775 O O . ILE A 1 97 ? 9.827 -1.159 -12.136 1.00 95.31 97 ILE A O 1
ATOM 779 N N . HIS A 1 98 ? 11.185 0.538 -12.688 1.00 96.88 98 HIS A N 1
ATOM 780 C CA . HIS A 1 98 ? 10.608 1.460 -11.712 1.00 96.88 98 HIS A CA 1
ATOM 781 C C . HIS A 1 98 ? 9.115 1.701 -11.955 1.00 96.88 98 HIS A C 1
ATOM 783 O O . HIS A 1 98 ? 8.342 1.667 -11.000 1.00 96.88 98 HIS A O 1
ATOM 789 N N . GLU A 1 99 ? 8.702 1.889 -13.207 1.00 97.25 99 GLU A N 1
ATOM 790 C CA . GLU A 1 99 ? 7.289 2.043 -13.583 1.00 97.25 99 GLU A CA 1
ATOM 791 C C . GLU A 1 99 ? 6.491 0.751 -13.357 1.00 97.25 99 GLU A C 1
ATOM 793 O O . GLU A 1 99 ? 5.357 0.789 -12.879 1.00 97.25 99 GLU A O 1
ATOM 798 N N . GLY A 1 100 ? 7.095 -0.410 -13.610 1.00 97.44 100 GLY A N 1
ATOM 799 C CA . GLY A 1 100 ? 6.526 -1.701 -13.231 1.00 97.44 100 GLY A CA 1
ATOM 800 C C . GLY A 1 100 ? 6.265 -1.829 -11.731 1.00 97.44 100 GLY A C 1
ATOM 801 O O . GLY A 1 100 ? 5.167 -2.188 -11.311 1.00 97.44 100 GLY A O 1
ATOM 802 N N . ILE A 1 101 ? 7.248 -1.466 -10.906 1.00 97.50 101 ILE A N 1
ATOM 803 C CA . ILE A 1 101 ? 7.121 -1.491 -9.443 1.00 97.50 101 ILE A CA 1
ATOM 804 C C . ILE A 1 101 ? 6.040 -0.520 -8.971 1.00 97.50 101 ILE A C 1
ATOM 806 O O . ILE A 1 101 ? 5.259 -0.883 -8.096 1.00 97.50 101 ILE A O 1
ATOM 810 N N . TYR A 1 102 ? 5.938 0.665 -9.579 1.00 98.56 102 TYR A N 1
ATOM 811 C CA . TYR A 1 102 ? 4.851 1.607 -9.299 1.00 98.56 102 TYR A CA 1
ATOM 812 C C . TYR A 1 102 ? 3.485 0.948 -9.537 1.00 98.56 102 TYR A C 1
ATOM 814 O O . TYR A 1 102 ? 2.613 0.989 -8.670 1.00 98.56 102 TYR A O 1
ATOM 822 N N . ASN A 1 103 ? 3.320 0.234 -10.654 1.00 98.44 103 ASN A N 1
ATOM 823 C CA . ASN A 1 103 ? 2.092 -0.514 -10.928 1.00 98.44 103 ASN A CA 1
ATOM 824 C C . ASN A 1 103 ? 1.837 -1.634 -9.904 1.00 98.44 103 ASN A C 1
ATOM 826 O O . ASN A 1 103 ? 0.688 -1.868 -9.530 1.00 98.44 103 ASN A O 1
ATOM 830 N N . MET A 1 104 ? 2.878 -2.323 -9.424 1.00 98.50 104 MET A N 1
ATOM 831 C CA . MET A 1 104 ? 2.727 -3.336 -8.369 1.00 98.50 104 MET A CA 1
ATOM 832 C C . MET A 1 104 ? 2.321 -2.705 -7.034 1.00 98.50 104 MET A C 1
ATOM 834 O O . MET A 1 104 ? 1.481 -3.263 -6.331 1.00 98.50 104 MET A O 1
ATOM 838 N N . LEU A 1 105 ? 2.853 -1.525 -6.704 1.00 98.75 105 LEU A N 1
ATOM 839 C CA . LEU A 1 105 ? 2.447 -0.752 -5.528 1.00 98.75 105 LEU A CA 1
ATOM 840 C C . LEU A 1 105 ? 0.983 -0.308 -5.619 1.00 98.75 105 LEU A C 1
ATOM 842 O O . LEU A 1 105 ? 0.268 -0.402 -4.625 1.00 98.75 105 LEU A O 1
ATOM 846 N N . MET A 1 106 ? 0.503 0.089 -6.801 1.00 98.69 106 MET A N 1
ATOM 847 C CA . MET A 1 106 ? -0.921 0.390 -7.009 1.00 98.69 106 MET A CA 1
ATOM 848 C C . MET A 1 106 ? -1.803 -0.839 -6.741 1.00 98.69 106 MET A C 1
ATOM 850 O O . MET A 1 106 ? -2.816 -0.732 -6.058 1.00 98.69 106 MET A O 1
ATOM 854 N N . LEU A 1 107 ? -1.398 -2.026 -7.207 1.00 98.75 107 LEU A N 1
ATOM 855 C CA . LEU A 1 107 ? -2.121 -3.274 -6.923 1.00 98.75 107 LEU A CA 1
ATOM 856 C C . LEU A 1 107 ? -2.070 -3.673 -5.437 1.00 98.75 107 LEU A C 1
ATOM 858 O O . LEU A 1 107 ? -3.051 -4.193 -4.910 1.00 98.75 107 LEU A O 1
ATOM 862 N N . LEU A 1 108 ? -0.949 -3.425 -4.751 1.00 98.81 108 LEU A N 1
ATOM 863 C CA . LEU A 1 108 ? -0.843 -3.596 -3.299 1.00 98.81 108 LEU A CA 1
ATOM 864 C C . LEU A 1 108 ? -1.823 -2.674 -2.569 1.00 98.81 108 LEU A C 1
ATOM 866 O O . LEU A 1 108 ? -2.545 -3.136 -1.691 1.00 98.81 108 LEU A O 1
ATOM 870 N N . VAL A 1 109 ? -1.867 -1.390 -2.933 1.00 98.88 109 VAL A N 1
ATOM 871 C CA . VAL A 1 109 ? -2.801 -0.425 -2.340 1.00 98.88 109 VAL A CA 1
ATOM 872 C C . VAL A 1 109 ? -4.247 -0.872 -2.545 1.00 98.88 109 VAL A C 1
ATOM 874 O O . VAL A 1 109 ? -5.024 -0.833 -1.590 1.00 98.88 109 VAL A O 1
ATOM 877 N N . ASP A 1 110 ? -4.589 -1.353 -3.744 1.00 98.81 110 ASP A N 1
ATOM 878 C CA . ASP A 1 110 ? -5.912 -1.906 -4.039 1.00 98.81 110 ASP A CA 1
ATOM 879 C C . ASP A 1 110 ? -6.268 -3.056 -3.082 1.00 98.81 110 ASP A C 1
ATOM 881 O O . ASP A 1 110 ? -7.326 -3.029 -2.453 1.00 98.81 110 ASP A O 1
ATOM 885 N N . LEU A 1 111 ? -5.369 -4.030 -2.907 1.00 98.75 111 LEU A N 1
ATOM 886 C CA . LEU A 1 111 ? -5.579 -5.143 -1.980 1.00 98.75 111 LEU A CA 1
ATOM 887 C C . LEU A 1 111 ? -5.761 -4.669 -0.534 1.00 98.75 111 LEU A C 1
ATOM 889 O O . LEU A 1 111 ? -6.704 -5.091 0.140 1.00 98.75 111 LEU A O 1
ATOM 893 N N . VAL A 1 112 ? -4.860 -3.816 -0.038 1.00 98.75 112 VAL A N 1
ATOM 894 C CA . VAL A 1 112 ? -4.896 -3.373 1.363 1.00 98.75 112 VAL A CA 1
ATOM 895 C C . VAL A 1 112 ? -6.169 -2.576 1.639 1.00 98.75 112 VAL A C 1
ATOM 897 O O . VAL A 1 112 ? -6.796 -2.788 2.678 1.00 98.75 112 VAL A O 1
ATOM 900 N N . ALA A 1 113 ? -6.593 -1.716 0.708 1.00 98.75 113 ALA A N 1
ATOM 901 C CA . ALA A 1 113 ? -7.831 -0.952 0.835 1.00 98.75 113 ALA A CA 1
ATOM 902 C C . ALA A 1 113 ? -9.074 -1.850 0.918 1.00 98.75 113 ALA A C 1
ATOM 904 O O . ALA A 1 113 ? -10.005 -1.527 1.654 1.00 98.75 113 ALA A O 1
ATOM 905 N N . GLU A 1 114 ? -9.106 -2.985 0.215 1.00 98.38 114 GLU A N 1
ATOM 906 C CA . GLU A 1 114 ? -10.215 -3.939 0.336 1.00 98.38 114 GLU A CA 1
ATOM 907 C C . GLU A 1 114 ? -10.132 -4.765 1.618 1.00 98.38 114 GLU A C 1
ATOM 909 O O . GLU A 1 114 ? -11.135 -4.938 2.317 1.00 98.38 114 GLU A O 1
ATOM 914 N N . ARG A 1 115 ? -8.937 -5.249 1.974 1.00 97.88 115 ARG A N 1
ATOM 915 C CA . ARG A 1 115 ? -8.777 -6.118 3.143 1.00 97.88 115 ARG A CA 1
ATOM 916 C C . ARG A 1 115 ? -8.964 -5.357 4.454 1.00 97.88 115 ARG A C 1
ATOM 918 O O . ARG A 1 115 ? -9.506 -5.927 5.399 1.00 97.88 115 ARG A O 1
ATOM 925 N N . VAL A 1 116 ? -8.596 -4.076 4.527 1.00 97.88 116 VAL A N 1
ATOM 926 C CA . VAL A 1 116 ? -8.798 -3.254 5.734 1.00 97.88 116 VAL A CA 1
ATOM 927 C C . VAL A 1 116 ? -10.276 -2.977 6.027 1.00 97.88 116 VAL A C 1
ATOM 929 O O . VAL A 1 116 ? -10.592 -2.557 7.129 1.00 97.88 116 VAL A O 1
ATOM 932 N N . LYS A 1 117 ? -11.211 -3.240 5.106 1.00 97.31 117 LYS A N 1
ATOM 933 C CA . LYS A 1 117 ? -12.659 -3.122 5.373 1.00 97.31 117 LYS A CA 1
ATOM 934 C C . LYS A 1 117 ? -13.213 -4.284 6.204 1.00 97.31 117 LYS A C 1
ATOM 936 O O . LYS A 1 117 ? -14.341 -4.210 6.673 1.00 97.31 117 LYS A O 1
ATOM 941 N N . GLN A 1 118 ? -12.436 -5.351 6.371 1.00 95.31 118 GLN A N 1
ATOM 942 C CA . GLN A 1 118 ? -12.868 -6.603 6.990 1.00 95.31 118 GLN A CA 1
ATOM 943 C C . GLN A 1 118 ? -12.181 -6.847 8.330 1.00 95.31 118 GLN A C 1
ATOM 945 O O . GLN A 1 118 ? -11.140 -6.253 8.635 1.00 95.31 118 GLN A O 1
ATOM 950 N N . ASP A 1 119 ? -12.763 -7.742 9.122 1.00 93.31 119 ASP A N 1
ATOM 951 C CA . ASP A 1 119 ? -12.164 -8.273 10.341 1.00 93.31 119 ASP A CA 1
ATOM 952 C C . ASP A 1 119 ? -11.580 -9.675 10.106 1.00 93.31 119 ASP A C 1
ATOM 954 O O . ASP A 1 119 ? -12.096 -10.414 9.269 1.00 93.31 119 ASP A O 1
ATOM 958 N N . PRO A 1 120 ? -10.505 -10.051 10.823 1.00 93.81 120 PRO A N 1
ATOM 959 C CA . PRO A 1 120 ? -9.745 -9.217 11.761 1.00 93.81 120 PRO A CA 1
ATOM 960 C C . PRO A 1 120 ? -8.935 -8.124 11.044 1.00 93.81 120 PRO A C 1
ATOM 962 O O . PRO A 1 120 ? -8.773 -8.150 9.821 1.00 93.81 120 PRO A O 1
ATOM 965 N N . ILE A 1 121 ? -8.426 -7.150 11.804 1.00 95.81 121 ILE A N 1
ATOM 966 C CA . ILE A 1 121 ? -7.559 -6.082 11.281 1.00 95.81 121 ILE A CA 1
ATOM 967 C C . ILE A 1 121 ? -6.297 -6.712 10.665 1.00 95.81 121 ILE A C 1
ATOM 969 O O . ILE A 1 121 ? -5.595 -7.448 11.360 1.00 95.81 121 ILE A O 1
ATOM 973 N N . PRO A 1 122 ? -5.968 -6.430 9.389 1.00 96.38 122 PRO A N 1
ATOM 974 C CA . PRO A 1 122 ? -4.874 -7.105 8.698 1.00 96.38 122 PRO A CA 1
ATOM 975 C C . PRO A 1 122 ? -3.517 -6.463 9.032 1.00 96.38 122 PRO A C 1
ATOM 977 O O . PRO A 1 122 ? -2.900 -5.803 8.196 1.00 96.38 122 PRO A O 1
ATOM 980 N N . VAL A 1 123 ? -3.047 -6.645 10.271 1.00 96.69 123 VAL A N 1
ATOM 981 C CA . VAL A 1 123 ? -1.826 -6.008 10.808 1.00 96.69 123 VAL A CA 1
ATOM 982 C C . VAL A 1 123 ? -0.601 -6.242 9.915 1.00 96.69 123 VAL A C 1
ATOM 984 O O . VAL A 1 123 ? 0.136 -5.300 9.633 1.00 96.69 123 VAL A O 1
ATOM 987 N N . GLY A 1 124 ? -0.409 -7.467 9.413 1.00 95.69 124 GLY A N 1
ATOM 988 C CA . GLY A 1 124 ? 0.701 -7.791 8.509 1.00 95.69 124 GLY A CA 1
ATOM 989 C C . GLY A 1 124 ? 0.678 -6.965 7.218 1.00 95.69 124 GLY A C 1
ATOM 990 O O . GLY A 1 124 ? 1.687 -6.364 6.849 1.00 95.69 124 GLY A O 1
ATOM 991 N N . LEU A 1 125 ? -0.489 -6.851 6.575 1.00 96.75 125 LEU A N 1
ATOM 992 C CA . LEU A 1 125 ? -0.659 -6.048 5.359 1.00 96.75 125 LEU A CA 1
ATOM 993 C C . LEU A 1 125 ? -0.492 -4.547 5.614 1.00 96.75 125 LEU A C 1
ATOM 995 O O . LEU A 1 125 ? 0.081 -3.854 4.775 1.00 96.75 125 LEU A O 1
ATOM 999 N N . LEU A 1 126 ? -0.938 -4.041 6.767 1.00 98.44 126 LEU A N 1
ATOM 1000 C CA . LEU A 1 126 ? -0.702 -2.647 7.164 1.00 98.44 126 LEU A CA 1
ATOM 1001 C C . LEU A 1 126 ? 0.797 -2.354 7.348 1.00 98.44 126 LEU A C 1
ATOM 1003 O O . LEU A 1 126 ? 1.257 -1.257 7.027 1.00 98.44 126 LEU A O 1
ATOM 1007 N N . GLY A 1 127 ? 1.587 -3.346 7.770 1.00 98.38 127 GLY A N 1
ATOM 1008 C CA . GLY A 1 127 ? 3.049 -3.263 7.772 1.00 98.38 127 GLY A CA 1
ATOM 1009 C C . GLY A 1 127 ? 3.644 -3.117 6.365 1.00 98.38 127 GLY A C 1
ATOM 1010 O O . GLY A 1 127 ? 4.537 -2.294 6.150 1.00 98.38 127 GLY A O 1
ATOM 1011 N N . VAL A 1 128 ? 3.117 -3.846 5.375 1.00 98.44 128 VAL A N 1
ATOM 1012 C CA . VAL A 1 128 ? 3.544 -3.694 3.969 1.00 98.44 128 VAL A CA 1
ATOM 1013 C C . VAL A 1 128 ? 3.100 -2.342 3.400 1.00 98.44 128 VAL A C 1
ATOM 1015 O O . VAL A 1 128 ? 3.886 -1.687 2.718 1.00 98.44 128 VAL A O 1
ATOM 1018 N N . LEU A 1 129 ? 1.889 -1.873 3.729 1.00 98.81 129 LEU A N 1
ATOM 1019 C CA . LEU A 1 129 ? 1.420 -0.535 3.346 1.00 98.81 129 LEU A CA 1
ATOM 1020 C C . LEU A 1 129 ? 2.305 0.563 3.949 1.00 98.81 129 LEU A C 1
ATOM 1022 O O . LEU A 1 129 ? 2.665 1.506 3.254 1.00 98.81 129 LEU A O 1
ATOM 1026 N N . THR A 1 130 ? 2.722 0.409 5.208 1.00 98.75 130 THR A N 1
ATOM 1027 C CA . THR A 1 130 ? 3.686 1.314 5.852 1.00 98.75 130 THR A CA 1
ATOM 1028 C C . THR A 1 130 ? 4.983 1.387 5.051 1.00 98.75 130 THR A C 1
ATOM 1030 O O . THR A 1 130 ? 5.484 2.472 4.776 1.00 98.75 130 THR A O 1
ATOM 1033 N N . MET A 1 131 ? 5.519 0.244 4.619 1.00 98.50 131 MET A N 1
ATOM 1034 C CA . MET A 1 131 ? 6.722 0.213 3.785 1.00 98.50 131 MET A CA 1
ATOM 1035 C C . MET A 1 131 ? 6.505 0.894 2.428 1.00 98.50 131 MET A C 1
ATOM 1037 O O . MET A 1 131 ? 7.377 1.632 1.969 1.00 98.50 131 MET A O 1
ATOM 1041 N N . ALA A 1 132 ? 5.341 0.673 1.812 1.00 98.62 132 ALA A N 1
ATOM 1042 C CA . ALA A 1 132 ? 4.945 1.286 0.549 1.00 98.62 132 ALA A CA 1
ATOM 1043 C C . ALA A 1 132 ? 4.742 2.803 0.655 1.00 98.62 132 ALA A C 1
ATOM 1045 O O . ALA A 1 132 ? 4.950 3.498 -0.335 1.00 98.62 132 ALA A O 1
ATOM 1046 N N . PHE A 1 133 ? 4.355 3.320 1.823 1.00 98.75 133 PHE A N 1
ATOM 1047 C CA . PHE A 1 133 ? 4.151 4.752 2.055 1.00 98.75 133 PHE A CA 1
ATOM 1048 C C . PHE A 1 133 ? 5.387 5.467 2.611 1.00 98.75 133 PHE A C 1
ATOM 1050 O O . PHE A 1 133 ? 5.417 6.690 2.622 1.00 98.75 133 PHE A O 1
ATOM 1057 N N . ASN A 1 134 ? 6.417 4.745 3.050 1.00 98.38 134 ASN A N 1
ATOM 1058 C CA . ASN A 1 134 ? 7.599 5.355 3.652 1.00 98.38 134 ASN A CA 1
ATOM 1059 C C . ASN A 1 134 ? 8.477 6.082 2.602 1.00 98.38 134 ASN A C 1
ATOM 1061 O O . ASN A 1 134 ? 9.163 5.389 1.844 1.00 98.38 134 ASN A O 1
ATOM 1065 N N . PRO A 1 135 ? 8.528 7.430 2.576 1.00 97.00 135 PRO A N 1
ATOM 1066 C CA . PRO A 1 135 ? 9.308 8.192 1.595 1.00 97.00 135 PRO A CA 1
ATOM 1067 C C . PRO A 1 135 ? 10.821 7.941 1.688 1.00 97.00 135 PRO A C 1
ATOM 1069 O O . PRO A 1 135 ? 11.528 8.119 0.697 1.00 97.00 135 PRO A O 1
ATOM 1072 N N . ASP A 1 136 ? 11.307 7.466 2.837 1.00 96.19 136 ASP A N 1
ATOM 1073 C CA . ASP A 1 136 ? 12.733 7.261 3.104 1.00 96.19 136 ASP A CA 1
ATOM 1074 C C . ASP A 1 136 ? 13.281 5.945 2.529 1.00 96.19 136 ASP A C 1
ATOM 1076 O O . ASP A 1 136 ? 14.479 5.669 2.6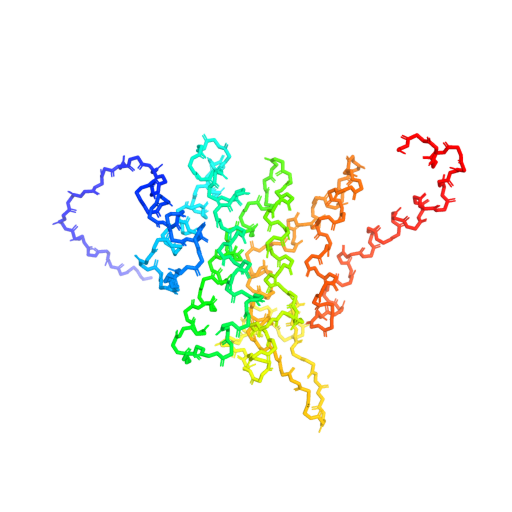27 1.00 96.19 136 ASP A O 1
ATOM 1080 N N . ASN A 1 137 ? 12.430 5.089 1.951 1.00 97.75 137 ASN A N 1
ATOM 1081 C CA . ASN A 1 137 ? 12.904 3.853 1.332 1.00 97.75 137 ASN A CA 1
ATOM 1082 C C . ASN A 1 137 ? 13.675 4.129 0.021 1.00 97.75 137 ASN A C 1
ATOM 1084 O O . ASN A 1 137 ? 13.496 5.155 -0.637 1.00 97.75 137 ASN A O 1
ATOM 1088 N N . GLU A 1 138 ? 14.532 3.186 -0.386 1.00 98.06 138 GLU A N 1
ATOM 1089 C CA . GLU A 1 138 ? 15.413 3.338 -1.555 1.00 98.06 138 GLU A CA 1
ATOM 1090 C C . GLU A 1 138 ? 14.636 3.639 -2.845 1.00 98.06 138 GLU A C 1
ATOM 1092 O O . GLU A 1 138 ? 15.097 4.400 -3.701 1.00 98.06 138 GLU A O 1
ATOM 1097 N N . TYR A 1 139 ? 13.446 3.053 -2.996 1.00 98.25 139 TYR A N 1
ATOM 1098 C CA . TYR A 1 139 ? 12.604 3.239 -4.174 1.00 98.25 139 TYR A CA 1
ATOM 1099 C C . TYR A 1 139 ? 12.020 4.648 -4.270 1.00 98.25 139 TYR A C 1
ATOM 1101 O O . TYR A 1 139 ? 12.126 5.272 -5.333 1.00 98.25 139 TYR A O 1
ATOM 1109 N N . HIS A 1 140 ? 11.445 5.165 -3.186 1.00 97.94 140 HIS A N 1
ATOM 1110 C CA . HIS A 1 140 ? 10.905 6.523 -3.143 1.00 97.94 140 HIS A CA 1
ATOM 1111 C C . HIS A 1 140 ? 12.018 7.551 -3.224 1.00 97.94 140 HIS A C 1
ATOM 1113 O O . HIS A 1 140 ? 11.930 8.447 -4.061 1.00 97.94 140 HIS A O 1
ATOM 1119 N N . PHE A 1 141 ? 13.135 7.345 -2.523 1.00 96.31 141 PHE A N 1
ATOM 1120 C CA . PHE A 1 141 ? 14.307 8.202 -2.670 1.00 96.31 141 PHE A CA 1
ATOM 1121 C C . PHE A 1 141 ? 14.810 8.238 -4.123 1.00 96.31 141 PHE A C 1
ATOM 1123 O O . PHE A 1 141 ? 15.094 9.306 -4.671 1.00 96.31 141 PHE A O 1
ATOM 1130 N N . LYS A 1 142 ? 14.886 7.096 -4.816 1.00 97.12 142 LYS A N 1
ATOM 1131 C CA . LYS A 1 142 ? 15.285 7.066 -6.234 1.00 97.12 142 LYS A CA 1
ATOM 1132 C C . LYS A 1 142 ? 14.294 7.805 -7.146 1.00 97.12 142 LYS A C 1
ATOM 1134 O O . LYS A 1 142 ? 14.715 8.371 -8.157 1.00 97.12 142 LYS A O 1
ATOM 1139 N N . ASN A 1 143 ? 13.010 7.823 -6.790 1.00 97.38 143 ASN A N 1
ATOM 1140 C CA . ASN A 1 143 ? 11.914 8.367 -7.600 1.00 97.38 143 ASN A CA 1
ATOM 1141 C C . ASN A 1 143 ? 11.320 9.679 -7.064 1.00 97.38 143 ASN A C 1
ATOM 1143 O O . ASN A 1 143 ? 10.310 10.147 -7.583 1.00 97.38 143 ASN A O 1
ATOM 1147 N N . ARG A 1 144 ? 11.969 10.330 -6.098 1.00 95.81 144 ARG A N 1
ATOM 1148 C CA . ARG A 1 144 ? 11.490 11.540 -5.409 1.00 95.81 144 ARG A CA 1
ATOM 1149 C C . ARG A 1 144 ? 11.170 12.735 -6.314 1.00 95.81 144 ARG A C 1
ATOM 1151 O O . ARG A 1 144 ? 10.362 13.587 -5.964 1.00 95.81 144 ARG A O 1
ATOM 1158 N N . MET A 1 145 ? 11.747 12.764 -7.519 1.00 95.19 145 MET A N 1
ATOM 1159 C CA . MET A 1 145 ? 11.482 13.782 -8.547 1.00 95.19 145 MET A CA 1
ATOM 1160 C C . MET A 1 145 ? 10.301 13.459 -9.474 1.00 95.19 145 MET A C 1
ATOM 1162 O O . MET A 1 145 ? 9.963 14.272 -10.335 1.00 95.19 145 MET A O 1
ATOM 1166 N N . LYS A 1 146 ? 9.676 12.285 -9.343 1.00 96.19 146 LYS A N 1
ATOM 1167 C CA . LYS A 1 146 ? 8.492 11.924 -10.130 1.00 96.19 146 LYS A CA 1
ATOM 1168 C C . LYS A 1 146 ? 7.299 12.772 -9.697 1.00 96.19 146 LYS A C 1
ATOM 1170 O O . LYS A 1 146 ? 7.110 13.040 -8.515 1.00 96.19 146 LYS A O 1
ATOM 1175 N N . VAL A 1 147 ? 6.492 13.176 -10.669 1.00 94.62 147 VAL A N 1
ATOM 1176 C CA . VAL A 1 147 ? 5.222 13.883 -10.456 1.00 94.62 147 VAL A CA 1
ATOM 1177 C C . VAL A 1 147 ? 4.062 12.889 -10.422 1.00 94.62 147 VAL A C 1
ATOM 1179 O O . VAL A 1 147 ? 4.223 11.745 -10.856 1.00 94.62 147 VAL A O 1
ATOM 1182 N N . CYS A 1 148 ? 2.910 13.316 -9.900 1.00 95.62 148 CYS A N 1
ATOM 1183 C CA . CYS A 1 148 ? 1.694 12.506 -9.902 1.00 95.62 148 CYS A CA 1
ATOM 1184 C C . CYS A 1 148 ? 1.333 12.116 -11.338 1.00 95.62 148 CYS A C 1
ATOM 1186 O O . CYS A 1 148 ? 1.394 12.950 -12.247 1.00 95.62 148 CYS A O 1
ATOM 1188 N N . GLN A 1 149 ? 0.944 10.863 -11.543 1.00 95.62 149 GLN A N 1
ATOM 1189 C CA . GLN A 1 149 ? 0.475 10.393 -12.847 1.00 95.62 149 GLN A CA 1
ATOM 1190 C C . GLN A 1 149 ? -1.004 10.704 -13.077 1.00 95.62 149 GLN A C 1
ATOM 1192 O O . GLN A 1 149 ? -1.456 10.731 -14.223 1.00 95.62 149 GLN A O 1
ATOM 1197 N N . ARG A 1 150 ? -1.759 10.952 -12.002 1.00 94.81 150 ARG A N 1
ATOM 1198 C CA . ARG A 1 150 ? -3.187 11.264 -12.053 1.00 94.81 150 ARG A CA 1
ATOM 1199 C C . ARG A 1 150 ? -3.469 12.646 -11.479 1.00 94.81 150 ARG A C 1
ATOM 1201 O O . ARG A 1 150 ? -2.896 13.048 -10.469 1.00 94.81 150 ARG A O 1
ATOM 1208 N N . ASN A 1 151 ? -4.416 13.350 -12.093 1.00 95.81 151 ASN A N 1
ATOM 1209 C CA . ASN A 1 151 ? -4.966 14.572 -11.526 1.00 95.81 151 ASN A CA 1
ATOM 1210 C C . ASN A 1 151 ? -5.993 14.237 -10.429 1.00 95.81 151 ASN A C 1
ATOM 1212 O O . ASN A 1 151 ? -7.166 13.997 -10.706 1.00 95.81 151 ASN A O 1
ATOM 1216 N N . TRP A 1 152 ? -5.558 14.198 -9.170 1.00 97.25 152 TRP A N 1
ATOM 1217 C CA . TRP A 1 152 ? -6.433 13.853 -8.042 1.00 97.25 152 TRP A CA 1
ATOM 1218 C C . TRP A 1 152 ? -7.449 14.940 -7.678 1.00 97.25 152 TRP A C 1
ATOM 1220 O O . TRP A 1 152 ? -8.459 14.633 -7.043 1.00 97.25 152 TRP A O 1
ATOM 1230 N N . ALA A 1 153 ? -7.248 16.181 -8.131 1.00 96.00 153 ALA A N 1
ATOM 1231 C CA . ALA A 1 153 ? -8.238 17.241 -7.965 1.00 96.00 153 ALA A CA 1
ATOM 1232 C C . ALA A 1 153 ? -9.526 16.954 -8.760 1.00 96.00 153 ALA A C 1
ATOM 1234 O O . ALA A 1 153 ? -10.604 17.330 -8.318 1.00 96.00 153 ALA A O 1
ATOM 1235 N N . GLU A 1 154 ? -9.452 16.222 -9.878 1.00 96.81 154 GLU A N 1
ATOM 1236 C CA . GLU A 1 154 ? -10.642 15.779 -10.628 1.00 96.81 154 GLU A CA 1
ATOM 1237 C C . GLU A 1 154 ? -11.429 14.677 -9.903 1.00 96.81 154 GLU A C 1
ATOM 1239 O O . GLU A 1 154 ? -12.603 14.463 -10.194 1.00 96.81 154 GLU A O 1
ATOM 1244 N N . VAL A 1 155 ? -10.795 13.974 -8.958 1.00 97.38 155 VAL A N 1
ATOM 1245 C CA . VAL A 1 155 ? -11.405 12.869 -8.203 1.00 97.38 155 VAL A CA 1
ATOM 1246 C C . VAL A 1 155 ? -12.052 13.374 -6.919 1.00 97.38 155 VAL A C 1
ATOM 1248 O O . VAL A 1 155 ? -13.196 13.036 -6.630 1.00 97.38 155 VAL A O 1
ATOM 1251 N N . PHE A 1 156 ? -11.325 14.186 -6.147 1.00 97.00 156 PHE A N 1
ATOM 1252 C CA . PHE A 1 156 ? -11.766 14.647 -4.825 1.00 97.00 156 PHE A CA 1
ATOM 1253 C C . PHE A 1 156 ? -12.270 16.098 -4.812 1.00 97.00 156 PHE A C 1
ATOM 1255 O O . PHE A 1 156 ? -12.924 16.521 -3.858 1.00 97.00 156 PHE A O 1
ATOM 1262 N N . GLY A 1 157 ? -11.977 16.872 -5.856 1.00 96.25 157 GLY A N 1
ATOM 1263 C CA . GLY A 1 157 ? -12.087 18.328 -5.851 1.00 96.25 157 GLY A CA 1
ATOM 1264 C C . GLY A 1 157 ? -10.805 19.007 -5.362 1.00 96.25 157 GLY A C 1
ATOM 1265 O O . GLY A 1 157 ? -9.969 18.411 -4.673 1.00 96.25 157 GLY A O 1
ATOM 1266 N N . GLU A 1 158 ? -10.641 20.280 -5.724 1.00 92.62 158 GLU A N 1
ATOM 1267 C CA . GLU A 1 158 ? -9.513 21.096 -5.271 1.00 92.62 158 GLU A CA 1
ATOM 1268 C C . GLU A 1 158 ? -9.469 21.180 -3.738 1.00 92.62 158 GLU A C 1
ATOM 1270 O O . GLU A 1 158 ? -10.488 21.369 -3.080 1.00 92.62 158 GLU A O 1
ATOM 1275 N N . GLY A 1 159 ? -8.276 21.013 -3.160 1.00 91.69 159 GLY A N 1
ATOM 1276 C CA . GLY A 1 159 ? -8.063 21.077 -1.709 1.00 91.69 159 GLY A CA 1
ATOM 1277 C C . GLY A 1 159 ? -8.530 19.854 -0.906 1.00 91.69 159 GLY A C 1
ATOM 1278 O O . GLY A 1 159 ? -8.184 19.757 0.268 1.00 91.69 159 GLY A O 1
ATOM 1279 N N . ASN A 1 160 ? -9.232 18.896 -1.521 1.00 95.88 160 ASN A N 1
ATOM 1280 C CA . ASN A 1 160 ? -9.818 17.730 -0.835 1.00 95.88 160 ASN A CA 1
ATOM 1281 C C . ASN A 1 160 ? -9.029 16.421 -1.022 1.00 95.88 160 ASN A C 1
ATOM 1283 O O . ASN A 1 160 ? -9.453 15.355 -0.576 1.00 95.88 160 ASN A O 1
ATOM 1287 N N . MET A 1 161 ? -7.883 16.474 -1.700 1.00 97.06 161 MET A N 1
ATOM 1288 C CA . MET A 1 161 ? -6.976 15.329 -1.822 1.00 97.06 161 MET A CA 1
ATOM 1289 C C . MET A 1 161 ? -6.435 14.938 -0.442 1.00 97.06 161 MET A C 1
ATOM 1291 O O . MET A 1 161 ? -6.181 15.813 0.384 1.00 97.06 161 MET A O 1
ATOM 1295 N N . HIS A 1 162 ? -6.226 13.645 -0.196 1.00 97.38 162 HIS A N 1
ATOM 1296 C CA . HIS A 1 162 ? -5.733 13.144 1.095 1.00 97.38 162 HIS A CA 1
ATOM 1297 C C . HIS A 1 162 ? -4.214 13.265 1.225 1.00 97.38 162 HIS A C 1
ATOM 1299 O O . HIS A 1 162 ? -3.696 13.427 2.329 1.00 97.38 162 HIS A O 1
ATOM 1305 N N . ALA A 1 163 ? -3.509 13.235 0.097 1.00 97.38 163 ALA A N 1
ATOM 1306 C CA . ALA A 1 163 ? -2.103 13.585 0.006 1.00 97.38 163 ALA A CA 1
ATOM 1307 C C . ALA A 1 163 ? -1.874 14.639 -1.074 1.00 97.38 163 ALA A C 1
ATOM 1309 O O . ALA A 1 163 ? -2.545 14.650 -2.110 1.00 97.38 163 ALA A O 1
ATOM 1310 N N . VAL A 1 164 ? -0.904 15.510 -0.834 1.00 95.56 164 VAL A N 1
ATOM 1311 C CA . VAL A 1 164 ? -0.487 16.571 -1.746 1.00 95.56 164 VAL A CA 1
ATOM 1312 C C . VAL A 1 164 ? 1.032 16.675 -1.730 1.00 95.56 164 VAL A C 1
ATOM 1314 O O . VAL A 1 164 ? 1.666 16.560 -0.683 1.00 95.56 164 VAL A O 1
ATOM 1317 N N . SER A 1 165 ? 1.633 16.908 -2.896 1.00 92.62 165 SER A N 1
ATOM 1318 C CA . SER A 1 165 ? 3.053 17.252 -2.949 1.00 92.62 165 SER A CA 1
ATOM 1319 C C . SER A 1 165 ? 3.287 18.575 -2.205 1.00 92.62 165 SER A C 1
ATOM 1321 O O . SER A 1 165 ? 2.478 19.499 -2.348 1.00 92.62 165 SER A O 1
ATOM 1323 N N . PRO A 1 166 ? 4.386 18.720 -1.445 1.00 85.75 166 PRO A N 1
ATOM 1324 C CA . PRO A 1 166 ? 4.682 19.957 -0.736 1.00 85.75 166 PRO A CA 1
ATOM 1325 C C . PRO A 1 166 ? 4.782 21.146 -1.700 1.00 85.75 166 PRO A C 1
ATOM 1327 O O . PRO A 1 166 ? 5.573 21.138 -2.643 1.00 85.75 166 PRO A O 1
ATOM 1330 N N . ILE A 1 167 ? 4.007 22.200 -1.443 1.00 71.38 167 ILE A N 1
ATOM 1331 C CA . ILE A 1 167 ? 4.041 23.438 -2.229 1.00 71.38 167 ILE A CA 1
ATOM 1332 C C . ILE A 1 167 ? 5.270 24.241 -1.774 1.00 71.38 167 ILE A C 1
ATOM 1334 O O . ILE A 1 167 ? 5.291 24.751 -0.656 1.00 71.38 167 ILE A O 1
ATOM 1338 N N . SER A 1 168 ? 6.320 24.350 -2.593 1.00 62.97 168 SER A N 1
ATOM 1339 C CA . SER A 1 168 ? 7.487 25.185 -2.264 1.00 62.97 168 SER A CA 1
ATOM 1340 C C . SER A 1 168 ? 8.095 25.869 -3.487 1.00 62.97 168 SER A C 1
ATOM 1342 O O . SER A 1 168 ? 8.368 25.236 -4.505 1.00 62.97 168 SER A O 1
ATOM 1344 N N . THR A 1 169 ? 8.375 27.165 -3.321 1.00 53.06 169 THR A N 1
ATOM 1345 C CA . THR A 1 169 ? 9.123 28.070 -4.214 1.00 53.06 169 THR A CA 1
ATOM 1346 C C . THR A 1 169 ? 10.611 27.725 -4.346 1.00 53.06 169 THR A C 1
ATOM 1348 O O . THR A 1 169 ? 11.277 28.227 -5.247 1.00 53.06 169 THR A O 1
ATOM 1351 N N . PHE A 1 170 ? 11.126 26.836 -3.494 1.00 58.72 170 PHE A N 1
ATOM 1352 C CA . PHE A 1 170 ? 12.465 26.260 -3.589 1.00 58.72 170 PHE A CA 1
ATOM 1353 C C . PHE A 1 170 ? 12.327 24.741 -3.629 1.00 58.72 170 PHE A C 1
ATOM 1355 O O . PHE A 1 170 ? 11.955 24.138 -2.623 1.00 58.72 170 PHE A O 1
ATOM 1362 N N . GLN A 1 171 ? 12.544 24.186 -4.827 1.00 58.59 171 GLN A N 1
ATOM 1363 C CA . GLN A 1 171 ? 12.551 22.768 -5.220 1.00 58.59 171 GLN A CA 1
ATOM 1364 C C . GLN A 1 171 ? 12.450 21.781 -4.044 1.00 58.59 171 GLN A C 1
ATOM 1366 O O . GLN A 1 171 ? 13.459 21.248 -3.587 1.00 58.59 171 GLN A O 1
ATOM 1371 N N . LYS A 1 172 ? 11.228 21.521 -3.564 1.00 71.81 172 LYS A N 1
ATOM 1372 C CA . LYS A 1 172 ? 10.966 20.309 -2.789 1.00 71.81 172 LYS A CA 1
ATOM 1373 C C . LYS A 1 172 ? 10.690 19.174 -3.760 1.00 71.81 172 LYS A C 1
ATOM 1375 O O . LYS A 1 172 ? 10.068 19.365 -4.804 1.00 71.81 172 LYS A O 1
ATOM 1380 N N . GLU A 1 173 ? 11.208 18.012 -3.410 1.00 89.31 173 GLU A N 1
ATOM 1381 C CA . GLU A 1 173 ? 11.061 16.783 -4.169 1.00 89.31 173 GLU A CA 1
ATOM 1382 C C . GLU A 1 173 ? 9.573 16.385 -4.155 1.00 89.31 173 GLU A C 1
ATOM 1384 O O . GLU A 1 173 ? 9.013 16.170 -3.078 1.00 89.31 173 GLU A O 1
ATOM 1389 N N . PRO A 1 174 ? 8.889 16.360 -5.314 1.00 92.62 174 PRO A N 1
ATOM 1390 C CA . PRO A 1 174 ? 7.433 16.243 -5.371 1.00 92.62 174 PRO A CA 1
ATOM 1391 C C . PRO A 1 174 ? 6.884 14.919 -4.831 1.00 92.62 174 PRO A C 1
ATOM 1393 O O . PRO A 1 174 ? 5.728 14.894 -4.411 1.00 92.62 174 PRO A O 1
ATOM 1396 N N . HIS A 1 175 ? 7.667 13.834 -4.876 1.00 96.12 175 HIS A N 1
ATOM 1397 C CA . HIS A 1 175 ? 7.251 12.484 -4.471 1.00 96.12 175 HIS A CA 1
ATOM 1398 C C . HIS A 1 175 ? 5.873 12.083 -5.026 1.00 96.12 175 HIS A C 1
ATOM 1400 O O . HIS A 1 175 ? 5.061 11.445 -4.359 1.00 96.12 175 HIS A O 1
ATOM 1406 N N . GLY A 1 176 ? 5.590 12.455 -6.273 1.00 97.19 176 GLY A N 1
ATOM 1407 C CA . GLY A 1 176 ? 4.259 12.335 -6.856 1.00 97.19 176 GLY A CA 1
ATOM 1408 C C . GLY A 1 176 ? 3.744 10.899 -6.935 1.00 97.19 176 GLY A C 1
ATOM 1409 O O . GLY A 1 176 ? 2.553 10.666 -6.785 1.00 97.19 176 GLY A O 1
ATOM 1410 N N . TRP A 1 177 ? 4.636 9.916 -7.076 1.00 98.44 177 TRP A N 1
ATOM 1411 C CA . TRP A 1 177 ? 4.250 8.506 -7.009 1.00 98.44 177 TRP A CA 1
ATOM 1412 C C . TRP A 1 177 ? 3.782 8.086 -5.614 1.00 98.44 177 TRP A C 1
ATOM 1414 O O . TRP A 1 177 ? 2.802 7.360 -5.514 1.00 98.44 177 TRP A O 1
ATOM 1424 N N . LEU A 1 178 ? 4.412 8.569 -4.539 1.00 98.56 178 LEU A N 1
ATOM 1425 C CA . LEU A 1 178 ? 3.916 8.347 -3.179 1.00 98.56 178 LEU A CA 1
ATOM 1426 C C . LEU A 1 178 ? 2.549 9.018 -2.981 1.00 98.56 178 LEU A C 1
ATOM 1428 O O . LEU A 1 178 ? 1.625 8.396 -2.459 1.00 98.56 178 LEU A O 1
ATOM 1432 N N . VAL A 1 179 ? 2.400 10.258 -3.457 1.00 98.25 179 VAL A N 1
ATOM 1433 C CA . VAL A 1 179 ? 1.125 10.993 -3.414 1.00 98.25 179 VAL A CA 1
ATOM 1434 C C . VAL A 1 179 ? 0.017 10.233 -4.153 1.00 98.25 179 VAL A C 1
ATOM 1436 O O . VAL A 1 179 ? -1.104 10.149 -3.646 1.00 98.25 179 VAL A O 1
ATOM 1439 N N . ASP A 1 180 ? 0.320 9.627 -5.304 1.00 98.75 180 ASP A N 1
ATOM 1440 C CA . ASP A 1 180 ? -0.622 8.769 -6.027 1.00 98.75 180 ASP A CA 1
ATOM 1441 C C . ASP A 1 180 ? -1.057 7.558 -5.197 1.00 98.75 180 ASP A C 1
ATOM 1443 O O . ASP A 1 180 ? -2.251 7.271 -5.132 1.00 98.75 180 ASP A O 1
ATOM 1447 N N . LEU A 1 181 ? -0.123 6.866 -4.537 1.00 98.88 181 LEU A N 1
ATOM 1448 C CA . LEU A 1 181 ? -0.436 5.687 -3.723 1.00 98.88 181 LEU A CA 1
ATOM 1449 C C . LEU A 1 181 ? -1.372 6.031 -2.557 1.00 98.88 181 LEU A C 1
ATOM 1451 O O . LEU A 1 181 ? -2.354 5.323 -2.317 1.00 98.88 181 LEU A O 1
ATOM 1455 N N . VAL A 1 182 ? -1.109 7.137 -1.856 1.00 98.81 182 VAL A N 1
ATOM 1456 C CA . VAL A 1 182 ? -1.945 7.572 -0.728 1.00 98.81 182 VAL A CA 1
ATOM 1457 C C . VAL A 1 182 ? -3.335 8.002 -1.205 1.00 98.81 182 VAL A C 1
ATOM 1459 O O . VAL A 1 182 ? -4.345 7.597 -0.626 1.00 98.81 182 VAL A O 1
ATOM 1462 N N . ASN A 1 183 ? -3.419 8.772 -2.291 1.00 98.81 183 ASN A N 1
ATOM 1463 C CA . ASN A 1 183 ? -4.709 9.190 -2.843 1.00 98.81 183 ASN A CA 1
ATOM 1464 C C . ASN A 1 183 ? -5.492 8.022 -3.463 1.00 98.81 183 ASN A C 1
ATOM 1466 O O . ASN A 1 183 ? -6.719 7.995 -3.365 1.00 98.81 183 ASN A O 1
ATOM 1470 N N . ARG A 1 184 ? -4.816 7.013 -4.022 1.00 98.88 184 ARG A N 1
ATOM 1471 C CA . ARG A 1 184 ? -5.455 5.769 -4.469 1.00 98.88 184 ARG A CA 1
ATOM 1472 C C . ARG A 1 184 ? -6.070 5.004 -3.302 1.00 98.88 184 ARG A C 1
ATOM 1474 O O . ARG A 1 184 ? -7.205 4.544 -3.405 1.00 98.88 184 ARG A O 1
ATOM 1481 N N . PHE A 1 185 ? -5.363 4.917 -2.178 1.00 98.88 185 PHE A N 1
ATOM 1482 C CA . PHE A 1 185 ? -5.902 4.311 -0.961 1.00 98.88 185 PHE A CA 1
ATOM 1483 C C . PHE A 1 185 ? -7.153 5.056 -0.464 1.00 98.88 185 PHE A C 1
ATOM 1485 O O . PHE A 1 185 ? -8.136 4.426 -0.066 1.00 98.88 185 PHE A O 1
ATOM 1492 N N . ALA A 1 186 ? -7.150 6.390 -0.543 1.00 98.50 186 ALA A N 1
ATOM 1493 C CA . ALA A 1 186 ? -8.313 7.215 -0.221 1.00 98.50 186 ALA A CA 1
ATOM 1494 C C . ALA A 1 186 ? -9.496 6.997 -1.169 1.00 98.50 186 ALA A C 1
ATOM 1496 O O . ALA A 1 186 ? -10.620 6.825 -0.703 1.00 98.50 186 ALA A O 1
ATOM 1497 N N . GLU A 1 187 ? -9.252 6.938 -2.480 1.00 98.62 187 GLU A N 1
ATOM 1498 C CA . GLU A 1 187 ? -10.290 6.713 -3.495 1.00 98.62 187 GLU A CA 1
ATOM 1499 C C . GLU A 1 187 ? -11.047 5.401 -3.249 1.00 98.62 187 GLU A C 1
ATOM 1501 O O . GLU A 1 187 ? -12.256 5.323 -3.451 1.00 98.62 187 GLU A O 1
ATOM 1506 N N . LEU A 1 188 ? -10.347 4.377 -2.763 1.00 98.62 188 LEU A N 1
ATOM 1507 C CA . LEU A 1 188 ? -10.921 3.066 -2.460 1.00 98.62 188 LEU A CA 1
ATOM 1508 C C . LEU A 1 188 ? -11.606 2.980 -1.087 1.00 98.62 188 LEU A C 1
ATOM 1510 O O . LEU A 1 188 ? -12.050 1.896 -0.689 1.00 98.62 188 LEU A O 1
ATOM 1514 N N . GLY A 1 189 ? -11.700 4.097 -0.360 1.00 98.25 189 GLY A N 1
ATOM 1515 C CA . GLY A 1 189 ? -12.313 4.174 0.966 1.00 98.25 189 GLY A CA 1
ATOM 1516 C C . GLY A 1 189 ? -11.425 3.652 2.099 1.00 98.25 189 GLY A C 1
ATOM 1517 O O . GLY A 1 189 ? -11.932 3.364 3.183 1.00 98.25 189 GLY A O 1
ATOM 1518 N N . GLY A 1 190 ? -10.113 3.521 1.878 1.00 98.25 190 GLY A N 1
ATOM 1519 C CA . GLY A 1 190 ? -9.175 3.005 2.877 1.00 98.25 190 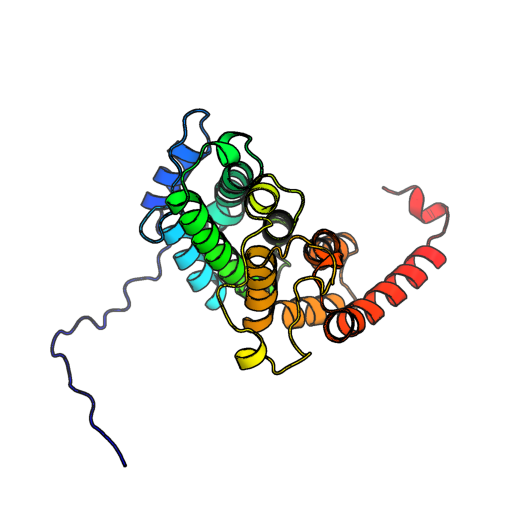GLY A CA 1
ATOM 1520 C C . GLY A 1 190 ? -9.089 3.878 4.135 1.00 98.25 190 GLY A C 1
ATOM 1521 O O . GLY A 1 190 ? -9.103 3.355 5.248 1.00 98.25 190 GLY A O 1
ATOM 1522 N N . PHE A 1 191 ? -9.089 5.208 3.978 1.00 97.62 191 PHE A N 1
ATOM 1523 C CA . PHE A 1 191 ? -9.118 6.151 5.107 1.00 97.62 191 PHE A CA 1
ATOM 1524 C C . PHE A 1 191 ? -10.400 5.998 5.935 1.00 97.62 191 PHE A C 1
ATOM 1526 O O . PHE A 1 191 ? -10.331 5.845 7.152 1.00 97.62 191 PHE A O 1
ATOM 1533 N N . SER A 1 192 ? -11.566 5.944 5.284 1.00 96.44 192 SER A N 1
ATOM 1534 C CA . SER A 1 192 ? -12.852 5.747 5.965 1.00 96.44 192 SER A CA 1
ATOM 1535 C C . SER A 1 192 ? -12.924 4.404 6.699 1.00 96.44 192 SER A C 1
ATOM 1537 O O . SER A 1 192 ? -13.426 4.342 7.820 1.00 96.44 192 SER A O 1
ATOM 1539 N N . ALA A 1 193 ? -12.388 3.333 6.107 1.00 97.44 193 ALA A N 1
ATOM 1540 C CA . ALA A 1 193 ? -12.327 2.020 6.746 1.00 97.44 193 ALA A CA 1
ATOM 1541 C C . ALA A 1 193 ? -11.436 2.031 8.000 1.00 97.44 193 ALA A C 1
ATOM 1543 O O . ALA A 1 193 ? -11.830 1.505 9.045 1.00 97.44 193 ALA A O 1
ATOM 1544 N N . ILE A 1 194 ? -10.268 2.680 7.930 1.00 96.75 194 ILE A N 1
ATOM 1545 C CA . ILE A 1 194 ? -9.388 2.852 9.090 1.00 96.75 194 ILE A CA 1
ATOM 1546 C C . ILE A 1 194 ? -10.074 3.695 10.171 1.00 96.75 194 ILE A C 1
ATOM 1548 O O . ILE A 1 194 ? -10.101 3.281 11.329 1.00 96.75 194 ILE A O 1
ATOM 1552 N N . GLN A 1 195 ? -10.693 4.821 9.807 1.00 94.81 195 GLN A N 1
ATOM 1553 C CA . GLN A 1 195 ? -11.433 5.667 10.747 1.00 94.81 195 GLN A CA 1
ATOM 1554 C C . GLN A 1 195 ? -12.543 4.892 11.466 1.00 94.81 195 GLN A C 1
ATOM 1556 O O . GLN A 1 195 ? -12.678 4.989 12.685 1.00 94.81 195 GLN A O 1
ATOM 1561 N N . SER A 1 196 ? -13.307 4.080 10.730 1.00 94.38 196 SER A N 1
ATOM 1562 C CA . SER A 1 196 ? -14.363 3.244 11.307 1.00 94.38 196 SER A CA 1
ATOM 1563 C C . SER A 1 196 ? -13.817 2.275 12.357 1.00 94.38 196 SER A C 1
ATOM 1565 O O . SER A 1 196 ? -14.443 2.093 13.397 1.00 94.38 196 SER A O 1
ATOM 1567 N N . LYS A 1 197 ? -12.650 1.668 12.111 1.00 94.56 197 LYS A N 1
ATOM 1568 C CA . LYS A 1 197 ? -12.008 0.747 13.062 1.00 94.56 197 LYS A CA 1
ATOM 1569 C C . LYS A 1 197 ? -11.446 1.473 14.280 1.00 94.56 197 LYS A C 1
ATOM 1571 O O . LYS A 1 197 ? -11.612 1.006 15.401 1.00 94.56 197 LYS A O 1
ATOM 1576 N N . LEU A 1 198 ? -10.819 2.626 14.067 1.00 91.94 198 LEU A N 1
ATOM 1577 C CA . LEU A 1 198 ? -10.257 3.463 15.127 1.00 91.94 198 LEU A CA 1
ATOM 1578 C C . LEU A 1 198 ? -11.318 3.988 16.106 1.00 91.94 198 LEU A C 1
ATOM 1580 O O . LEU A 1 198 ? -11.028 4.164 17.288 1.00 91.94 198 LEU A O 1
ATOM 1584 N N . ASN A 1 199 ? -12.541 4.201 15.621 1.00 89.62 199 ASN A N 1
ATOM 1585 C CA . ASN A 1 199 ? -13.679 4.615 16.439 1.00 89.62 199 ASN A CA 1
ATOM 1586 C C . ASN A 1 199 ? -14.309 3.468 17.248 1.00 89.62 199 ASN A C 1
ATOM 1588 O O . ASN A 1 199 ? -15.204 3.729 18.048 1.00 89.62 199 ASN A O 1
ATOM 1592 N N . SER A 1 200 ? -13.860 2.221 17.070 1.00 88.44 200 SER A N 1
ATOM 1593 C CA . SER A 1 200 ? -14.317 1.100 17.893 1.00 88.44 200 SER A CA 1
ATOM 1594 C C . SER A 1 200 ? -13.882 1.281 19.354 1.00 88.44 200 SER A C 1
ATOM 1596 O O . SER A 1 200 ? -12.752 1.696 19.646 1.00 88.44 200 SER A O 1
ATOM 1598 N N . GLU A 1 201 ? -14.778 0.989 20.297 1.00 80.25 201 GLU A N 1
ATOM 1599 C CA . GLU A 1 201 ? -14.502 1.144 21.730 1.00 80.25 201 GLU A CA 1
ATOM 1600 C C . GLU A 1 201 ? -13.428 0.149 22.199 1.00 80.25 201 GLU A C 1
ATOM 1602 O O . GLU A 1 201 ? -12.470 0.571 22.855 1.00 80.25 201 GLU A O 1
ATOM 1607 N N . ASP A 1 202 ? -13.510 -1.098 21.722 1.00 83.81 202 ASP A N 1
ATOM 1608 C CA . ASP A 1 202 ? -12.704 -2.254 22.149 1.00 83.81 202 ASP A CA 1
ATOM 1609 C C . ASP A 1 202 ? -11.425 -2.484 21.324 1.00 83.81 202 ASP A C 1
ATOM 1611 O O . ASP A 1 202 ? -10.825 -3.559 21.361 1.00 83.81 202 ASP A O 1
ATOM 1615 N N . ILE A 1 203 ? -10.991 -1.502 20.531 1.00 88.06 203 ILE A N 1
ATOM 1616 C CA . ILE A 1 203 ? -9.792 -1.673 19.707 1.00 88.06 203 ILE A CA 1
ATOM 1617 C C . ILE A 1 203 ? -8.511 -1.685 20.559 1.00 88.06 203 ILE A C 1
ATOM 1619 O O . ILE A 1 203 ? -8.213 -0.748 21.304 1.00 88.06 203 ILE A O 1
ATOM 1623 N N . GLU A 1 204 ? -7.718 -2.745 20.405 1.00 88.38 204 GLU A N 1
ATOM 1624 C CA . GLU A 1 204 ? -6.441 -2.913 21.098 1.00 88.38 204 GLU A CA 1
ATOM 1625 C C . GLU A 1 204 ? -5.378 -1.898 20.641 1.00 88.38 204 GLU A C 1
ATOM 1627 O O . GLU A 1 204 ? -5.272 -1.553 19.463 1.00 88.38 204 GLU A O 1
ATOM 1632 N N . LEU A 1 205 ? -4.496 -1.491 21.561 1.00 86.69 205 LEU A N 1
ATOM 1633 C CA . LEU A 1 205 ? -3.376 -0.572 21.293 1.00 86.69 205 LEU A CA 1
ATOM 1634 C C . LEU A 1 205 ? -2.488 -1.001 20.118 1.00 86.69 205 LEU A C 1
ATOM 1636 O O . LEU A 1 205 ? -2.085 -0.160 19.314 1.00 86.69 205 LEU A O 1
ATOM 1640 N N . GLY A 1 206 ? -2.196 -2.300 20.006 1.00 89.56 206 GLY A N 1
ATOM 1641 C CA . GLY A 1 206 ? -1.404 -2.838 18.899 1.00 89.56 206 GLY A CA 1
ATOM 1642 C C . GLY A 1 206 ? -2.085 -2.628 17.545 1.00 89.56 206 GLY A C 1
ATOM 1643 O O . GLY A 1 206 ? -1.434 -2.228 16.580 1.00 89.56 206 GLY A O 1
ATOM 1644 N N . ALA A 1 207 ? -3.406 -2.811 17.491 1.00 92.81 207 ALA A N 1
ATOM 1645 C CA . ALA A 1 207 ? -4.194 -2.580 16.289 1.00 92.81 207 ALA A CA 1
ATOM 1646 C C . ALA A 1 207 ? -4.284 -1.089 15.935 1.00 92.81 207 ALA A C 1
ATOM 1648 O O . ALA A 1 207 ? -4.159 -0.740 14.762 1.00 92.81 207 ALA A O 1
ATOM 1649 N N . ILE A 1 208 ? -4.428 -0.204 16.929 1.00 92.75 208 ILE A N 1
ATOM 1650 C CA . ILE A 1 208 ? -4.399 1.247 16.690 1.00 92.75 208 ILE A CA 1
ATOM 1651 C C . ILE A 1 208 ? -3.051 1.665 16.090 1.00 92.75 208 ILE A C 1
ATOM 1653 O O . ILE A 1 208 ? -3.024 2.380 15.089 1.00 92.75 208 ILE A O 1
ATOM 1657 N N . SER A 1 209 ? -1.942 1.183 16.662 1.00 92.75 209 SER A N 1
ATOM 1658 C CA . SER A 1 209 ? -0.598 1.450 16.139 1.00 92.75 209 SER A CA 1
ATOM 1659 C C . SER A 1 209 ? -0.481 1.025 14.673 1.00 92.75 209 SER A C 1
ATOM 1661 O O . SER A 1 209 ? -0.135 1.843 13.823 1.00 92.75 209 SER A O 1
ATOM 1663 N N . ALA A 1 210 ? -0.879 -0.211 14.352 1.00 96.38 210 ALA A N 1
ATOM 1664 C CA . ALA A 1 210 ? -0.828 -0.738 12.989 1.00 96.38 210 ALA A CA 1
ATOM 1665 C C . ALA A 1 210 ? -1.673 0.074 11.989 1.00 96.38 210 ALA A C 1
ATOM 1667 O O . ALA A 1 210 ? -1.259 0.262 10.848 1.00 96.38 210 ALA A O 1
ATOM 1668 N N . LEU A 1 211 ? -2.846 0.568 12.402 1.00 96.81 211 LEU A N 1
ATOM 1669 C CA . LEU A 1 211 ? -3.734 1.372 11.553 1.00 96.81 211 LEU A CA 1
ATOM 1670 C C . LEU A 1 211 ? -3.183 2.774 11.263 1.00 96.81 211 LEU A C 1
ATOM 1672 O O . LEU A 1 211 ? -3.417 3.307 10.181 1.00 96.81 211 LEU A O 1
ATOM 1676 N N . VAL A 1 212 ? -2.476 3.384 12.217 1.00 95.31 212 VAL A N 1
ATOM 1677 C CA . VAL A 1 212 ? -1.972 4.764 12.091 1.00 95.31 212 VAL A CA 1
ATOM 1678 C C . VAL A 1 212 ? -0.576 4.811 11.464 1.00 95.31 212 VAL A C 1
ATOM 1680 O O . VAL A 1 212 ? -0.226 5.796 10.810 1.00 95.31 212 VAL A O 1
ATOM 1683 N N . GLN A 1 213 ? 0.221 3.752 11.616 1.00 96.62 213 GLN A N 1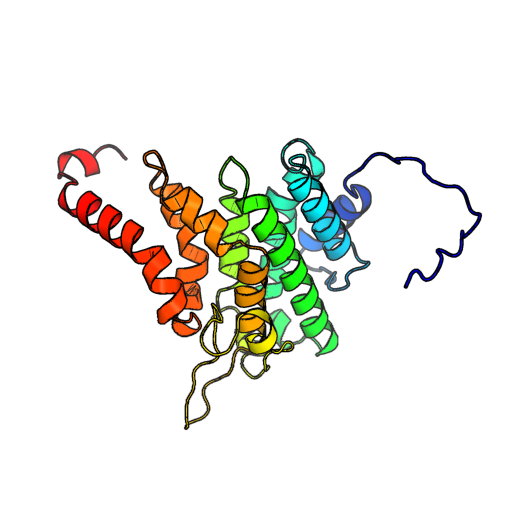
ATOM 1684 C CA . GLN A 1 213 ? 1.618 3.718 11.180 1.00 96.62 213 GLN A CA 1
ATOM 1685 C C . GLN A 1 213 ? 1.846 4.086 9.698 1.00 96.62 213 GLN A C 1
ATOM 1687 O O . GLN A 1 213 ? 2.753 4.888 9.454 1.00 96.62 213 GLN A O 1
ATOM 1692 N N . PRO A 1 214 ? 1.039 3.619 8.716 1.00 98.19 214 PRO A N 1
ATOM 1693 C CA . PRO A 1 214 ? 1.216 4.009 7.317 1.00 98.19 214 PRO A CA 1
ATOM 1694 C C . PRO A 1 214 ? 1.117 5.518 7.087 1.00 98.19 214 PRO A C 1
ATOM 1696 O O . PRO A 1 214 ? 1.811 6.057 6.233 1.00 98.19 214 PRO A O 1
ATOM 1699 N N . PHE A 1 215 ? 0.284 6.209 7.866 1.00 97.00 215 PHE A N 1
ATOM 1700 C CA . PHE A 1 215 ? 0.114 7.658 7.777 1.00 97.00 215 PHE A CA 1
ATOM 1701 C C . PHE A 1 215 ? 1.227 8.409 8.502 1.00 97.00 215 PHE A C 1
ATOM 1703 O O . PHE A 1 215 ? 1.669 9.457 8.039 1.00 97.00 215 PHE A O 1
ATOM 1710 N N . GLY A 1 216 ? 1.708 7.863 9.622 1.00 95.75 216 GLY A N 1
ATOM 1711 C CA . GLY A 1 216 ? 2.807 8.455 10.379 1.00 95.75 216 GLY A CA 1
ATOM 1712 C C . GLY A 1 216 ? 4.091 8.573 9.557 1.00 95.75 216 GLY A C 1
ATOM 1713 O O . GLY A 1 216 ? 4.738 9.616 9.590 1.00 95.75 216 GLY A O 1
ATOM 1714 N N . VAL A 1 217 ? 4.434 7.540 8.777 1.00 97.38 217 VAL A N 1
ATOM 1715 C CA . VAL A 1 217 ? 5.666 7.539 7.964 1.00 97.38 217 VAL A CA 1
ATOM 1716 C C . VAL A 1 217 ? 5.617 8.496 6.772 1.00 97.38 217 VAL A C 1
ATOM 1718 O O . VAL A 1 217 ? 6.662 8.955 6.336 1.00 97.38 217 VAL A O 1
ATOM 1721 N N . CYS A 1 218 ? 4.431 8.831 6.255 1.00 96.25 218 CYS A N 1
ATOM 1722 C CA . CYS A 1 218 ? 4.269 9.736 5.112 1.00 96.25 218 CYS A CA 1
ATOM 1723 C C . CYS A 1 218 ? 3.632 11.082 5.492 1.00 96.25 218 CYS A C 1
ATOM 1725 O O . CYS A 1 218 ? 3.076 11.765 4.630 1.00 96.25 218 CYS A O 1
ATOM 1727 N N . ALA A 1 219 ? 3.678 11.458 6.775 1.00 94.88 219 ALA A N 1
ATOM 1728 C CA . ALA A 1 219 ? 2.915 12.580 7.319 1.00 94.88 219 ALA A CA 1
ATOM 1729 C C . ALA A 1 219 ? 3.186 13.918 6.612 1.00 94.88 219 ALA A C 1
ATOM 1731 O O . ALA A 1 219 ? 2.275 14.733 6.484 1.00 94.88 219 ALA A O 1
ATOM 1732 N N . GLU A 1 220 ? 4.402 14.133 6.101 1.00 93.56 220 GLU A N 1
ATOM 1733 C CA . GLU A 1 220 ? 4.767 15.363 5.384 1.00 93.56 220 GLU A CA 1
ATOM 1734 C C . GLU A 1 220 ? 4.038 15.554 4.039 1.00 93.56 220 GLU A C 1
ATOM 1736 O O . GLU A 1 220 ? 3.971 16.678 3.541 1.00 93.56 220 GLU A O 1
ATOM 1741 N N . TYR A 1 221 ? 3.481 14.479 3.468 1.00 95.75 221 TYR A N 1
ATOM 1742 C CA . TYR A 1 221 ? 2.710 14.498 2.218 1.00 95.75 221 TYR A CA 1
ATOM 1743 C C . TYR A 1 221 ? 1.202 14.489 2.456 1.00 95.75 221 TYR A C 1
ATOM 1745 O O . TYR A 1 221 ? 0.433 14.641 1.507 1.00 95.75 221 TYR A O 1
ATOM 1753 N N . LEU A 1 222 ? 0.748 14.277 3.693 1.00 96.25 222 LEU A N 1
ATOM 1754 C CA . LEU A 1 222 ? -0.677 14.243 4.000 1.00 96.25 222 LEU A CA 1
ATOM 1755 C C . LEU A 1 222 ? -1.255 15.656 3.991 1.00 96.25 222 LEU A C 1
ATOM 1757 O O . LEU A 1 222 ? -0.681 16.599 4.536 1.00 96.25 222 LEU A O 1
ATOM 1761 N N . ASN A 1 223 ? -2.443 15.794 3.413 1.00 95.94 223 ASN A N 1
ATOM 1762 C CA . ASN A 1 223 ? -3.215 17.019 3.529 1.00 95.94 223 ASN A CA 1
ATOM 1763 C C . ASN A 1 223 ? -3.808 17.095 4.939 1.00 95.94 223 ASN A C 1
ATOM 1765 O O . ASN A 1 223 ? -4.796 16.424 5.249 1.00 95.94 223 ASN A O 1
ATOM 1769 N N . SER A 1 224 ? -3.203 17.914 5.799 1.00 93.69 224 SER A N 1
ATOM 1770 C CA . SER A 1 224 ? -3.609 18.038 7.201 1.00 93.69 224 SER A CA 1
ATOM 1771 C C . SER A 1 224 ? -5.071 18.456 7.354 1.00 93.69 224 SER A C 1
ATOM 1773 O O . SER A 1 224 ? -5.753 17.931 8.226 1.00 93.69 224 SER A O 1
ATOM 1775 N N . SER A 1 225 ? -5.598 19.311 6.472 1.00 94.25 225 SER A N 1
ATOM 1776 C CA . SER A 1 225 ? -6.999 19.749 6.529 1.00 94.25 225 SER A CA 1
ATOM 1777 C C . SER A 1 225 ? -8.005 18.617 6.300 1.00 94.25 225 SER A C 1
ATOM 1779 O O . SER A 1 225 ? -9.136 18.714 6.770 1.00 94.25 225 SER A O 1
ATOM 1781 N N . VAL A 1 226 ? -7.601 17.546 5.611 1.00 94.62 226 VAL A N 1
ATOM 1782 C CA . VAL A 1 226 ? -8.449 16.376 5.331 1.00 94.62 226 VAL A CA 1
ATOM 1783 C C . VAL A 1 226 ? -8.178 15.248 6.325 1.00 94.62 226 VAL A C 1
ATOM 1785 O O . VAL A 1 226 ? -9.110 14.643 6.851 1.00 94.62 226 VAL A O 1
ATOM 1788 N N . VAL A 1 227 ? -6.905 14.964 6.606 1.00 94.06 227 VAL A N 1
ATOM 1789 C CA . VAL A 1 227 ? -6.509 13.768 7.365 1.00 94.06 227 VAL A CA 1
ATOM 1790 C C . VAL A 1 227 ? -6.483 14.006 8.876 1.00 94.06 227 VAL A C 1
ATOM 1792 O O . VAL A 1 227 ? -6.795 13.094 9.639 1.00 94.06 227 VAL A O 1
ATOM 1795 N N . GLN A 1 228 ? -6.158 15.213 9.347 1.00 92.12 228 GLN A N 1
ATOM 1796 C CA . GLN A 1 228 ? -6.080 15.486 10.787 1.00 92.12 228 GLN A CA 1
ATOM 1797 C C . GLN A 1 228 ? -7.422 15.280 11.518 1.00 92.12 228 GLN A C 1
ATOM 1799 O O . GLN A 1 228 ? -7.416 14.574 12.528 1.00 92.12 228 GLN A O 1
ATOM 1804 N N . PRO A 1 229 ? -8.580 15.755 11.005 1.00 92.12 229 PRO A N 1
ATOM 1805 C CA . PRO A 1 229 ? -9.871 15.524 11.662 1.00 92.12 229 PRO A CA 1
ATOM 1806 C C . PRO A 1 229 ? -10.212 14.039 11.848 1.00 92.12 229 PRO A C 1
ATOM 1808 O O . PRO A 1 229 ? -10.937 13.672 12.772 1.00 92.12 229 PRO A O 1
ATOM 1811 N N . MET A 1 230 ? -9.684 13.169 10.981 1.00 89.12 230 MET A N 1
ATOM 1812 C CA . MET A 1 230 ? -9.842 11.720 11.093 1.00 89.12 230 MET A CA 1
ATOM 1813 C C . MET A 1 230 ? -9.045 11.139 12.271 1.00 89.12 230 MET A C 1
ATOM 1815 O O . MET A 1 230 ? -9.509 10.202 12.920 1.00 89.12 230 MET A O 1
ATOM 1819 N N . LEU A 1 231 ? -7.849 11.673 12.537 1.00 87.56 231 LEU A N 1
ATOM 1820 C CA . LEU A 1 231 ? -6.919 11.163 13.548 1.00 87.56 231 LEU A CA 1
ATOM 1821 C C . LEU A 1 231 ? -7.112 11.809 14.925 1.00 87.56 231 LEU A C 1
ATOM 1823 O O . LEU A 1 231 ? -6.810 11.172 15.937 1.00 87.56 231 LEU A O 1
ATOM 1827 N N . ASP A 1 232 ? -7.644 13.031 14.987 1.00 88.56 232 ASP A N 1
ATOM 1828 C CA . ASP A 1 232 ? -7.835 13.778 16.234 1.00 88.56 232 ASP A CA 1
ATOM 1829 C C . ASP A 1 232 ? -8.555 12.968 17.332 1.00 88.56 232 ASP A C 1
ATOM 1831 O O . ASP A 1 232 ? -8.037 12.926 18.453 1.00 88.56 232 ASP A O 1
ATOM 1835 N N . PRO A 1 233 ? -9.683 12.266 17.084 1.00 86.38 233 PRO A N 1
ATOM 1836 C CA . PRO A 1 233 ? -10.357 11.487 18.128 1.00 86.38 233 PRO A CA 1
ATOM 1837 C C . PRO A 1 233 ? -9.451 10.423 18.762 1.00 86.38 233 PRO A C 1
ATOM 1839 O O . PRO A 1 233 ? -9.466 10.221 19.979 1.00 86.38 233 PRO A O 1
ATOM 1842 N N . VAL A 1 234 ? -8.611 9.784 17.945 1.00 84.75 234 VAL A N 1
ATOM 1843 C CA . VAL A 1 234 ? -7.666 8.752 18.384 1.00 84.75 234 VAL A CA 1
ATOM 1844 C C . VAL A 1 234 ? -6.539 9.360 19.198 1.00 84.75 234 VAL A C 1
ATOM 1846 O O . VAL A 1 234 ? -6.203 8.828 20.254 1.00 84.75 234 VAL A O 1
ATOM 1849 N N . ILE A 1 235 ? -5.990 10.492 18.754 1.00 85.38 235 ILE A N 1
ATOM 1850 C CA . ILE A 1 235 ? -4.942 11.218 19.482 1.00 85.38 235 ILE A CA 1
ATOM 1851 C C . ILE A 1 235 ? -5.446 11.593 20.882 1.00 85.38 235 ILE A C 1
ATOM 1853 O O . ILE A 1 235 ? -4.769 11.329 21.875 1.00 85.38 235 ILE A O 1
ATOM 1857 N N . HIS A 1 236 ? -6.670 12.115 20.991 1.00 86.31 236 HIS A N 1
ATOM 1858 C CA . HIS A 1 236 ? -7.272 12.444 22.286 1.00 86.31 236 HIS A CA 1
ATOM 1859 C C . HIS A 1 236 ? -7.521 11.199 23.155 1.00 86.31 236 HIS A C 1
ATOM 1861 O O . HIS A 1 236 ? -7.259 11.244 24.361 1.00 86.31 236 HIS A O 1
ATOM 1867 N N . LYS A 1 237 ? -7.997 10.085 22.570 1.00 82.94 237 LYS A N 1
ATOM 1868 C CA . LYS A 1 237 ? -8.169 8.799 23.280 1.00 82.94 237 LYS A CA 1
ATOM 1869 C C . LYS A 1 237 ? -6.828 8.297 23.827 1.00 82.94 237 LYS A C 1
ATOM 1871 O O . LYS A 1 237 ? -6.761 7.901 24.988 1.00 82.94 237 LYS A O 1
ATOM 1876 N N . MET A 1 238 ? -5.758 8.388 23.036 1.00 82.50 238 MET A N 1
ATOM 1877 C CA . MET A 1 238 ? -4.408 7.967 23.424 1.00 82.50 238 MET A CA 1
ATOM 1878 C C . MET A 1 238 ? -3.791 8.839 24.511 1.00 82.50 238 MET A C 1
ATOM 1880 O O . MET A 1 238 ? -3.221 8.303 25.457 1.00 82.50 238 MET A O 1
ATOM 1884 N N . ILE A 1 239 ? -3.934 10.164 24.424 1.00 84.44 239 ILE A N 1
ATOM 1885 C CA . ILE A 1 239 ? -3.462 11.075 25.476 1.00 84.44 239 ILE A CA 1
ATOM 1886 C C . ILE A 1 239 ? -4.146 10.739 26.805 1.00 84.44 239 ILE A C 1
ATOM 1888 O O . ILE A 1 239 ? -3.462 10.586 27.814 1.00 84.44 239 ILE A O 1
ATOM 1892 N N . LYS A 1 240 ? -5.474 10.556 26.803 1.00 83.00 240 LYS A N 1
ATOM 1893 C CA . LYS A 1 240 ? -6.221 10.153 28.005 1.00 83.00 240 LYS A CA 1
ATOM 1894 C C . LYS A 1 240 ? -5.780 8.792 28.529 1.00 83.00 240 LYS A C 1
ATOM 1896 O O . LYS A 1 240 ? -5.643 8.637 29.735 1.00 83.00 240 LYS A O 1
ATOM 1901 N N . TYR A 1 241 ? -5.563 7.820 27.641 1.00 80.06 241 TYR A N 1
ATOM 1902 C CA . TYR A 1 241 ? -5.046 6.511 28.029 1.00 80.06 241 TYR A CA 1
ATOM 1903 C C . TYR A 1 241 ? -3.706 6.669 28.753 1.00 80.06 241 TYR A C 1
ATOM 1905 O O . TYR A 1 241 ? -3.613 6.280 29.909 1.00 80.06 241 TYR A O 1
ATOM 1913 N N . VAL A 1 242 ? -2.720 7.331 28.131 1.00 81.50 242 VAL A N 1
ATOM 1914 C CA . VAL A 1 242 ? -1.374 7.550 28.698 1.00 81.50 242 VAL A CA 1
ATOM 1915 C C . VAL A 1 242 ? -1.420 8.303 30.030 1.00 81.50 242 VAL A C 1
ATOM 1917 O O . VAL A 1 242 ? -0.696 7.942 30.950 1.00 81.50 242 VAL A O 1
ATOM 1920 N N . GLN A 1 243 ? -2.278 9.318 30.159 1.00 81.50 243 GLN A N 1
ATOM 1921 C CA . GLN A 1 243 ? -2.456 10.078 31.404 1.00 81.50 243 GLN A CA 1
ATOM 1922 C C . GLN A 1 243 ? -3.026 9.241 32.557 1.00 81.50 243 GLN A C 1
ATOM 1924 O O . GLN A 1 243 ? -2.791 9.576 33.715 1.00 81.50 243 GLN A O 1
ATOM 1929 N N . ASN A 1 244 ? -3.767 8.178 32.240 1.00 78.81 244 ASN A N 1
ATOM 1930 C CA . ASN A 1 244 ? -4.415 7.301 33.211 1.00 78.81 244 ASN A CA 1
ATOM 1931 C C . ASN A 1 244 ? -3.662 5.976 33.424 1.00 78.81 244 ASN A C 1
ATOM 1933 O O . ASN A 1 244 ? -4.119 5.166 34.226 1.00 78.81 244 ASN A O 1
ATOM 1937 N N . VAL A 1 245 ? -2.545 5.735 32.721 1.00 76.56 245 VAL A N 1
ATOM 1938 C CA . VAL A 1 245 ? -1.678 4.579 32.992 1.00 76.56 245 VAL A CA 1
ATOM 1939 C C . VAL A 1 245 ? -1.007 4.802 34.343 1.00 76.56 245 VAL A C 1
ATOM 1941 O O . VAL A 1 245 ? -0.215 5.734 34.503 1.00 76.56 245 VAL A O 1
ATOM 1944 N N . GLU A 1 246 ? -1.304 3.946 35.318 1.00 70.44 246 GLU A N 1
ATOM 1945 C CA . GLU A 1 246 ? -0.628 3.970 36.610 1.00 70.44 246 GLU A CA 1
ATOM 1946 C C . GLU A 1 246 ? 0.647 3.110 36.566 1.00 70.44 246 GLU A C 1
ATOM 1948 O O . GLU A 1 246 ? 0.767 2.156 35.801 1.00 70.44 246 GLU A O 1
ATOM 1953 N N . GLU A 1 247 ? 1.616 3.404 37.437 1.00 55.97 247 GLU A N 1
ATOM 1954 C CA . GLU A 1 247 ? 2.917 2.707 37.513 1.00 55.97 247 GLU A CA 1
ATOM 1955 C C . GLU A 1 247 ? 2.804 1.180 37.723 1.00 55.97 247 GLU A C 1
ATOM 1957 O O . GLU A 1 247 ? 3.736 0.428 37.429 1.00 55.97 247 GLU A O 1
ATOM 1962 N N . LYS A 1 248 ? 1.657 0.714 38.231 1.00 55.34 248 LYS A N 1
ATOM 1963 C CA . LYS A 1 248 ? 1.322 -0.706 38.412 1.00 55.34 248 LYS A CA 1
ATOM 1964 C C . LYS A 1 248 ? 1.007 -1.418 37.089 1.00 55.34 248 LYS A C 1
ATOM 1966 O O . LYS A 1 248 ? 1.329 -2.592 36.959 1.00 55.34 248 LYS A O 1
ATOM 1971 N N . ASP A 1 249 ? 0.484 -0.698 36.098 1.00 62.12 249 ASP A N 1
ATOM 1972 C CA . ASP A 1 249 ? 0.084 -1.241 34.793 1.00 62.12 249 ASP A CA 1
ATOM 1973 C C . ASP A 1 249 ? 1.288 -1.436 33.849 1.00 62.12 249 ASP A C 1
ATOM 1975 O O . ASP A 1 249 ? 1.194 -2.101 32.819 1.00 62.12 249 ASP A O 1
ATOM 1979 N N . LEU A 1 250 ? 2.448 -0.870 34.206 1.00 61.81 250 LEU A N 1
ATOM 1980 C CA . LEU A 1 250 ? 3.712 -1.013 33.475 1.00 61.81 250 LEU A CA 1
ATOM 1981 C C . LEU A 1 250 ? 4.488 -2.287 33.846 1.00 61.81 250 LEU A C 1
ATOM 1983 O O . LEU A 1 250 ? 5.471 -2.604 33.179 1.00 61.81 250 LEU A O 1
ATOM 1987 N N . LYS A 1 251 ? 4.088 -2.997 34.910 1.00 54.31 251 LYS A N 1
ATOM 1988 C CA . LYS A 1 251 ? 4.824 -4.159 35.442 1.00 54.31 251 LYS A CA 1
ATOM 1989 C C . LYS A 1 251 ? 4.323 -5.517 34.940 1.00 54.31 251 LYS A C 1
ATOM 1991 O O . LYS A 1 251 ? 5.021 -6.501 35.151 1.00 54.31 251 LYS A O 1
ATOM 1996 N N . ASP A 1 252 ? 3.191 -5.554 34.237 1.00 50.03 252 ASP A N 1
ATOM 1997 C CA . ASP A 1 252 ? 2.558 -6.790 33.752 1.00 50.03 252 ASP A CA 1
ATOM 1998 C C . ASP A 1 252 ? 2.721 -7.015 32.229 1.00 50.03 252 ASP A C 1
ATOM 2000 O O . ASP A 1 252 ? 1.842 -7.581 31.577 1.00 50.03 252 ASP A O 1
ATOM 2004 N N . LYS A 1 253 ? 3.847 -6.595 31.635 1.00 42.78 253 LYS A N 1
ATOM 2005 C CA . LYS A 1 253 ? 4.214 -6.942 30.249 1.00 42.78 253 LYS A CA 1
ATOM 2006 C C . LYS A 1 253 ? 5.616 -7.517 30.135 1.00 42.78 253 LYS A C 1
ATOM 2008 O O . LYS A 1 253 ? 6.545 -6.918 30.715 1.00 42.78 253 LYS A O 1
#

Organism: Todus mexicanus (NCBI:txid135184)

Foldseek 3Di:
DDDDDDDPPDDDPDCPDLDQPLVLLVVLCVALVDDNHDQQLALPHSLNSLLVSLLVCLLVVRQVVHPSSCCCLQPRVLSNLCCCWAPPCLLVDDPVSLVSNLVSLLSLLSNQLSNLLDPDHSLSSLVSLLSSLQCPTPSNVSCLQDAAPDDLCVVQNPLQQFFFQDDDPPDDRRSNSSSNSRSSNVSSCVLVSLLVQLPDPPDDPSSVCSSCSSCVNNVVGGSCVNNVVSCVVNVVVVVVVVVPDDPVNVPPD

Radius of gyration: 20.31 Å; chains: 1; bounding box: 53×50×68 Å